Protein AF-A0A9X3E6M6-F1 (afdb_monomer_lite)

Organism: NCBI:txid2994654

Foldseek 3Di:
DDDDDDPDDPPPPPPPPPPPPPPDDDPDPPDDPVLVVVLLLLLLLQLLQQLQLQVQVCLCPVVVQDDPDVLLLSNLRSLVLLVVVDDPSSVSSLVSLLVLQVLLVVQCVPVPPNRPHAPDPNRQYLVSSLLSLLLVCLSPVVVSVVVCVVNVPDPVNNVCSVVSNVVSSVSVCVSCVVWFDDVPDDFDDAAEEEDDEDSVLVVLSCSCVVVVSQVVSSVSCRNGGDDPDHAHEYEYADVHLHWHQDPVRRYTYDYSNVSVSSSVSSVVVVVVD

Radius of gyration: 23.62 Å; chains: 1; bounding box: 72×90×55 Å

Secondary structure (DSSP, 8-state):
-----------------------PPPPPTT--HHHHHHHHHHHHHHHHHHHHHHHHHHHHHHHT---TTTHHHHHHHHHHHHHSS--HHHHHHHHHHHHHHHHHHHHHHHHGGG------TTS--HHHHHHHHHHHHHH-TTTTHHHHHHTT--HHHHHHHHHHHHHHHHHHHHHHTTTBPPTTPPPP---EEEPPPPTT-HHHHHHHHHTTHHHHHHHHHHHHB--SSPPEEEEE--SSS-EEEETTTTEEEEEHHHHHHHHHHHHHHHHH-

InterPro domains:
  IPR025644 Putative metallopeptidase [PF14247] (37-175)
  IPR025644 Putative metallopeptidase [PF14247] (203-264)

Structure (mmCIF, N/CA/C/O backbone):
data_AF-A0A9X3E6M6-F1
#
_entry.id   AF-A0A9X3E6M6-F1
#
loop_
_atom_site.group_PDB
_atom_site.id
_atom_site.type_symbol
_atom_site.label_atom_id
_atom_site.label_alt_id
_atom_site.label_comp_id
_atom_site.label_asym_id
_atom_site.label_entity_id
_atom_site.label_seq_id
_atom_site.pdbx_PDB_ins_code
_atom_site.Cartn_x
_atom_site.Cartn_y
_atom_site.Cartn_z
_atom_site.occupancy
_atom_site.B_iso_or_equiv
_atom_site.auth_seq_id
_atom_site.auth_comp_id
_atom_site.auth_asym_id
_atom_site.auth_atom_id
_atom_site.pdbx_PDB_model_num
ATOM 1 N N . MET A 1 1 ? -54.245 -68.967 -6.415 1.00 42.44 1 MET A N 1
ATOM 2 C CA . MET A 1 1 ? -53.278 -68.346 -7.345 1.00 42.44 1 MET A CA 1
ATOM 3 C C . MET A 1 1 ? -52.958 -66.956 -6.826 1.00 42.44 1 MET A C 1
ATOM 5 O O . MET A 1 1 ? -53.837 -66.106 -6.810 1.00 42.44 1 MET A O 1
ATOM 9 N N . PHE A 1 2 ? -51.749 -66.781 -6.296 1.00 39.47 2 PHE A N 1
ATOM 10 C CA . PHE A 1 2 ? -51.248 -65.529 -5.729 1.00 39.47 2 PHE A CA 1
ATOM 11 C C . PHE A 1 2 ? -50.928 -64.525 -6.845 1.00 39.47 2 PHE A C 1
ATOM 13 O O . PHE A 1 2 ? -50.228 -64.868 -7.795 1.00 39.47 2 PHE A O 1
ATOM 20 N N . ARG A 1 3 ? -51.400 -63.284 -6.711 1.00 37.88 3 ARG A N 1
ATOM 21 C CA . ARG A 1 3 ? -50.914 -62.119 -7.464 1.00 37.88 3 ARG A CA 1
ATOM 22 C C . ARG A 1 3 ? -50.445 -61.082 -6.440 1.00 37.88 3 ARG A C 1
ATOM 24 O O . ARG A 1 3 ? -51.277 -60.653 -5.643 1.00 37.88 3 ARG A O 1
ATOM 31 N N . PRO A 1 4 ? -49.156 -60.704 -6.405 1.00 41.69 4 PRO A N 1
ATOM 32 C CA . PRO A 1 4 ? -48.699 -59.666 -5.499 1.00 41.69 4 PRO A CA 1
ATOM 33 C C . PRO A 1 4 ? -49.103 -58.303 -6.068 1.00 41.69 4 PRO A C 1
ATOM 35 O O . PRO A 1 4 ? -48.867 -58.009 -7.241 1.00 41.69 4 PRO A O 1
ATOM 38 N N . LEU A 1 5 ? -49.740 -57.481 -5.237 1.00 39.34 5 LEU A N 1
ATOM 39 C CA . LEU A 1 5 ? -49.956 -56.066 -5.511 1.00 39.34 5 LEU A CA 1
ATOM 40 C C . LEU A 1 5 ? -48.636 -55.348 -5.191 1.00 39.34 5 LEU A C 1
ATOM 42 O O . LEU A 1 5 ? -48.249 -55.252 -4.028 1.00 39.34 5 LEU A O 1
ATOM 46 N N . VAL A 1 6 ? -47.911 -54.892 -6.211 1.00 38.72 6 VAL A N 1
ATOM 47 C CA . VAL A 1 6 ? -46.741 -54.023 -6.025 1.00 38.72 6 VAL A CA 1
ATOM 48 C C . VAL A 1 6 ? -47.265 -52.606 -5.796 1.00 38.72 6 VAL A C 1
ATOM 50 O O . VAL A 1 6 ? -47.728 -51.956 -6.731 1.00 38.72 6 VAL A O 1
ATOM 53 N N . LEU A 1 7 ? -47.240 -52.141 -4.544 1.00 40.56 7 LEU A N 1
ATOM 54 C CA . LEU A 1 7 ? -47.465 -50.735 -4.209 1.00 40.56 7 LEU A CA 1
ATOM 55 C C . LEU A 1 7 ? -46.203 -49.951 -4.602 1.00 40.56 7 LEU A C 1
ATOM 57 O O . LEU A 1 7 ? -45.168 -50.062 -3.947 1.00 40.56 7 LEU A O 1
ATOM 61 N N . ALA A 1 8 ? -46.274 -49.176 -5.682 1.00 39.94 8 ALA A N 1
ATOM 62 C CA . ALA A 1 8 ? -45.238 -48.210 -6.019 1.00 39.94 8 ALA A CA 1
ATOM 63 C C . ALA A 1 8 ? -45.377 -46.993 -5.090 1.00 39.94 8 ALA A C 1
ATOM 65 O O . ALA A 1 8 ? -46.243 -46.143 -5.291 1.00 39.94 8 ALA A O 1
ATOM 66 N N . PHE A 1 9 ? -44.542 -46.918 -4.053 1.00 43.78 9 PHE A N 1
ATOM 67 C CA . PHE A 1 9 ? -44.354 -45.691 -3.282 1.00 43.78 9 PHE A CA 1
ATOM 68 C C . PHE A 1 9 ? -43.536 -44.713 -4.133 1.00 43.78 9 PHE A C 1
ATOM 70 O O . PHE A 1 9 ? -42.326 -44.870 -4.290 1.00 43.78 9 PHE A O 1
ATOM 77 N N . ALA A 1 10 ? -44.200 -43.708 -4.702 1.00 43.72 10 ALA A N 1
ATOM 78 C CA . ALA A 1 10 ? -43.521 -42.550 -5.261 1.00 43.72 10 ALA A CA 1
ATOM 79 C C . ALA A 1 10 ? -42.970 -41.713 -4.095 1.00 43.72 10 ALA A C 1
ATOM 81 O O . ALA A 1 10 ? -43.702 -40.969 -3.447 1.00 43.72 10 ALA A O 1
ATOM 82 N N . LEU A 1 11 ? -41.680 -41.874 -3.796 1.00 42.47 11 LEU A N 1
ATOM 83 C CA . LEU A 1 11 ? -40.938 -40.970 -2.921 1.00 42.47 11 LEU A CA 1
ATOM 84 C C . LEU A 1 11 ? -40.756 -39.641 -3.660 1.00 42.47 11 LEU A C 1
ATOM 86 O O . LEU A 1 11 ? -39.839 -39.475 -4.461 1.00 42.47 11 LEU A O 1
ATOM 90 N N . SER A 1 12 ? -41.657 -38.695 -3.412 1.00 42.59 12 SER A N 1
ATOM 91 C CA . SER A 1 12 ? -41.458 -37.296 -3.770 1.00 42.59 12 SER A CA 1
ATOM 92 C C . SER A 1 12 ? -40.335 -36.735 -2.898 1.00 42.59 12 SER A C 1
ATOM 94 O O . SER A 1 12 ? -40.547 -36.393 -1.735 1.00 42.59 12 SER A O 1
ATOM 96 N N . VAL A 1 13 ? -39.124 -36.672 -3.450 1.00 46.09 13 VAL A N 1
ATOM 97 C CA . VAL A 1 13 ? -38.017 -35.923 -2.854 1.00 46.09 13 VAL A CA 1
ATOM 98 C C . VAL A 1 13 ? -38.341 -34.444 -3.043 1.00 46.09 13 VAL A C 1
ATOM 100 O O . VAL A 1 13 ? -38.100 -33.875 -4.106 1.00 46.09 13 VAL A O 1
ATOM 103 N N . SER A 1 14 ? -38.943 -33.820 -2.032 1.00 47.94 14 SER A N 1
ATOM 104 C CA . SER A 1 14 ? -38.983 -32.362 -1.949 1.00 47.94 14 SER A CA 1
ATOM 105 C C . SER A 1 14 ? -37.550 -31.878 -1.769 1.00 47.94 14 SER A C 1
ATOM 107 O O . SER A 1 14 ? -36.991 -31.960 -0.678 1.00 47.94 14 SER A O 1
ATOM 109 N N . ALA A 1 15 ? -36.947 -31.396 -2.854 1.00 47.94 15 ALA A N 1
ATOM 110 C CA . ALA A 1 15 ? -35.752 -30.577 -2.782 1.00 47.94 15 ALA A CA 1
ATOM 111 C C . ALA A 1 15 ? -36.132 -29.286 -2.047 1.00 47.94 15 ALA A C 1
ATOM 113 O O . ALA A 1 15 ? -36.657 -28.345 -2.637 1.00 47.94 15 ALA A O 1
ATOM 114 N N . ALA A 1 16 ? -35.936 -29.267 -0.730 1.00 45.69 16 ALA A N 1
ATOM 115 C CA . ALA A 1 16 ? -35.869 -28.020 0.001 1.00 45.69 16 ALA A CA 1
ATOM 116 C C . ALA A 1 16 ? -34.626 -27.296 -0.523 1.00 45.69 16 ALA A C 1
ATOM 118 O O . ALA A 1 16 ? -33.499 -27.667 -0.198 1.00 45.69 16 ALA A O 1
ATOM 119 N N . GLN A 1 17 ? -34.834 -26.311 -1.397 1.00 46.69 17 GLN A N 1
ATOM 120 C CA . GLN A 1 17 ? -33.821 -25.315 -1.706 1.00 46.69 17 GLN A CA 1
ATOM 121 C C . GLN A 1 17 ? -33.491 -24.636 -0.371 1.00 46.69 17 GLN A C 1
ATOM 123 O O . GLN A 1 17 ? -34.245 -23.790 0.108 1.00 46.69 17 GLN A O 1
ATOM 128 N N . ALA A 1 18 ? -32.411 -25.062 0.283 1.00 46.16 18 ALA A N 1
ATOM 129 C CA . ALA A 1 18 ? -31.830 -24.287 1.360 1.00 46.16 18 ALA A CA 1
ATOM 130 C C . ALA A 1 18 ? -31.355 -22.987 0.710 1.00 46.16 18 ALA A C 1
ATOM 132 O O . ALA A 1 18 ? -30.372 -22.983 -0.030 1.00 46.16 18 ALA A O 1
ATOM 133 N N . ALA A 1 19 ? -32.117 -21.910 0.898 1.00 44.44 19 ALA A N 1
ATOM 134 C CA . ALA A 1 19 ? -31.641 -20.579 0.583 1.00 44.44 19 ALA A CA 1
ATOM 135 C C . ALA A 1 19 ? -30.356 -20.389 1.392 1.00 44.44 19 ALA A C 1
ATOM 137 O O . ALA A 1 19 ? -30.390 -20.398 2.622 1.00 44.44 19 ALA A O 1
ATOM 138 N N . THR A 1 20 ? -29.217 -20.304 0.706 1.00 44.62 20 THR A N 1
ATOM 139 C CA . THR A 1 20 ? -27.973 -19.842 1.316 1.00 44.62 20 THR A CA 1
ATOM 140 C C . THR A 1 20 ? -28.287 -18.492 1.952 1.00 44.62 20 THR A C 1
ATOM 142 O O . THR A 1 20 ? -28.737 -17.601 1.220 1.00 44.62 20 THR A O 1
ATOM 145 N N . PRO A 1 21 ? -28.140 -18.332 3.279 1.00 40.53 21 PRO A N 1
ATOM 146 C CA . PRO A 1 21 ? -28.357 -17.039 3.893 1.00 40.53 21 PRO A CA 1
ATOM 147 C C . PRO A 1 21 ? -27.394 -16.075 3.214 1.00 40.53 21 PRO A C 1
ATOM 149 O O . PRO A 1 21 ? -26.189 -16.327 3.178 1.00 40.53 21 PRO A O 1
ATOM 152 N N . LYS A 1 22 ? -27.924 -14.997 2.637 1.00 42.53 22 LYS A N 1
ATOM 153 C CA . LYS A 1 22 ? -27.104 -13.823 2.382 1.00 42.53 22 LYS A CA 1
ATOM 154 C C . LYS A 1 22 ? -26.671 -13.340 3.760 1.00 42.53 22 LYS A C 1
ATOM 156 O O . LYS A 1 22 ? -27.487 -12.792 4.495 1.00 42.53 22 LYS A O 1
ATOM 161 N N . LEU A 1 23 ? -25.440 -13.656 4.144 1.00 44.22 23 LEU A N 1
ATOM 162 C CA . LEU A 1 23 ? -24.794 -13.018 5.280 1.00 44.22 23 LEU A CA 1
ATOM 163 C C . LEU A 1 23 ? -24.503 -11.582 4.816 1.00 44.22 23 LEU A C 1
ATOM 165 O O . LEU A 1 23 ? -23.437 -11.288 4.297 1.00 44.22 23 LEU A O 1
ATOM 169 N N . GLU A 1 24 ? -25.517 -10.724 4.851 1.00 48.09 24 GLU A N 1
ATOM 170 C CA . GLU A 1 24 ? -25.319 -9.284 4.717 1.00 48.09 24 GLU A CA 1
ATOM 171 C C . GLU A 1 24 ? -24.833 -8.803 6.087 1.00 48.09 24 GLU A C 1
ATOM 173 O O . GLU A 1 24 ? -25.459 -9.075 7.112 1.00 48.09 24 GLU A O 1
ATOM 178 N N . ALA A 1 25 ? -23.657 -8.183 6.111 1.00 51.97 25 ALA A N 1
ATOM 179 C CA . ALA A 1 25 ? -23.092 -7.599 7.313 1.00 51.97 25 ALA A CA 1
ATOM 180 C C . ALA A 1 25 ? -23.974 -6.435 7.795 1.00 51.97 25 ALA A C 1
ATOM 182 O O . ALA A 1 25 ? -24.184 -5.477 7.051 1.00 51.97 25 ALA A O 1
ATOM 183 N N . GLU A 1 26 ? -24.484 -6.498 9.027 1.00 52.97 26 GLU A N 1
ATOM 184 C CA . GLU A 1 26 ? -25.097 -5.327 9.662 1.00 52.97 26 GLU A CA 1
ATOM 185 C C . GLU A 1 26 ? -23.988 -4.369 10.134 1.00 52.97 26 GLU A C 1
ATOM 187 O O . GLU A 1 26 ? -23.042 -4.820 10.788 1.00 52.97 26 GLU A O 1
ATOM 192 N N . PRO A 1 27 ? -24.078 -3.060 9.827 1.00 55.19 27 PRO A N 1
ATOM 193 C CA . PRO A 1 27 ? -23.110 -2.087 10.312 1.00 55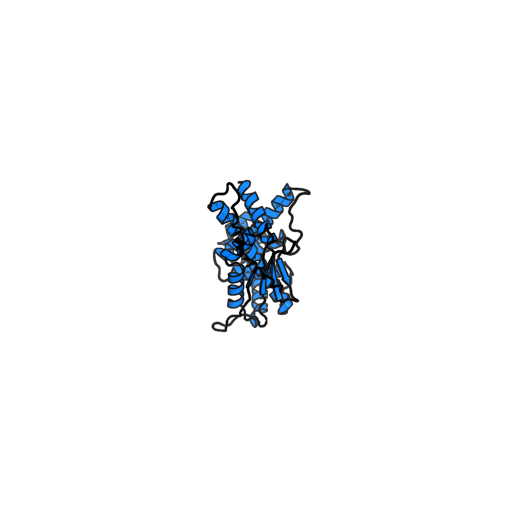.19 27 PRO A CA 1
ATOM 194 C C . PRO A 1 27 ? -23.120 -2.012 11.851 1.00 55.19 27 PRO A C 1
ATOM 196 O O . PRO A 1 27 ? -24.161 -2.265 12.472 1.00 55.19 27 PRO A O 1
ATOM 199 N N . PRO A 1 28 ? -21.989 -1.645 12.488 1.00 59.44 28 PRO A N 1
ATOM 200 C CA . PRO A 1 28 ? -21.927 -1.412 13.927 1.00 59.44 28 PRO A CA 1
ATOM 201 C C . PRO A 1 28 ? -23.059 -0.482 14.381 1.00 59.44 28 PRO A C 1
ATOM 203 O O . PRO A 1 28 ? -23.257 0.605 13.834 1.00 59.44 28 PRO A O 1
ATOM 206 N N . GLN A 1 29 ? -23.833 -0.909 15.381 1.00 62.47 29 GLN A N 1
ATOM 207 C CA . GLN A 1 29 ? -24.972 -0.125 15.856 1.00 62.47 29 GLN A CA 1
ATOM 208 C C . GLN A 1 29 ? -24.497 1.224 16.415 1.00 62.47 29 GLN A C 1
ATOM 210 O O . GLN A 1 29 ? -23.702 1.262 17.350 1.00 62.47 29 GLN A O 1
ATOM 215 N N . GLY A 1 30 ? -25.032 2.320 15.872 1.00 73.25 30 GLY A N 1
ATOM 216 C CA . GLY A 1 30 ? -24.792 3.676 16.375 1.00 73.25 30 GLY A CA 1
ATOM 217 C C . GLY A 1 30 ? -23.819 4.532 15.561 1.00 73.25 30 GLY A C 1
ATOM 218 O O . GLY A 1 30 ? -23.634 5.682 15.940 1.00 73.25 30 GLY A O 1
ATOM 219 N N . MET A 1 31 ? -23.254 4.023 14.460 1.00 84.81 31 MET A N 1
ATOM 220 C CA . MET A 1 31 ? -22.463 4.832 13.521 1.00 84.81 31 MET A CA 1
ATOM 221 C C . MET A 1 31 ? -23.345 5.548 12.493 1.00 84.81 31 MET A C 1
ATOM 223 O O . MET A 1 31 ? -24.330 5.000 11.995 1.00 84.81 31 MET A O 1
ATOM 227 N N . SER A 1 32 ? -22.973 6.780 12.171 1.00 91.38 32 SER A N 1
ATOM 228 C CA . SER A 1 32 ? -23.474 7.545 11.034 1.00 91.38 32 SER A CA 1
ATOM 229 C C . SER A 1 32 ? -22.880 7.045 9.714 1.00 91.38 32 SER A C 1
ATOM 231 O O . SER A 1 32 ? -21.828 6.408 9.685 1.00 91.38 32 SER A O 1
ATOM 233 N N . ASP A 1 33 ? -23.519 7.393 8.595 1.00 91.69 33 ASP A N 1
ATOM 234 C CA . ASP A 1 33 ? -23.019 7.049 7.255 1.00 91.69 33 ASP A CA 1
ATOM 235 C C . ASP A 1 33 ? -21.601 7.593 6.999 1.00 91.69 33 ASP A C 1
ATOM 237 O O . ASP A 1 33 ? -20.814 6.965 6.297 1.00 91.69 33 ASP A O 1
ATOM 241 N N . ALA A 1 34 ? -21.265 8.750 7.582 1.00 93.44 34 ALA A N 1
ATOM 242 C CA . ALA A 1 34 ? -19.939 9.353 7.457 1.00 93.44 34 ALA A CA 1
ATOM 243 C C . ALA A 1 34 ? -18.872 8.553 8.217 1.00 93.44 34 ALA A C 1
ATOM 245 O O . ALA A 1 34 ? -17.796 8.315 7.680 1.00 93.44 34 ALA A O 1
ATOM 246 N N . GLU A 1 35 ? -19.186 8.090 9.428 1.00 93.94 35 GLU A N 1
ATOM 247 C CA . GLU A 1 35 ? -18.288 7.226 10.206 1.00 93.94 35 GLU A CA 1
ATOM 248 C C . GLU A 1 35 ? -18.106 5.869 9.520 1.00 93.94 35 GLU A C 1
ATOM 250 O O . GLU A 1 35 ? -16.999 5.346 9.462 1.00 93.94 35 GLU A O 1
ATOM 255 N N . MET A 1 36 ? -19.166 5.322 8.918 1.00 93.06 36 MET A N 1
ATOM 256 C CA . MET A 1 36 ? -19.053 4.098 8.125 1.00 93.06 36 MET A CA 1
ATOM 257 C C . MET A 1 36 ? -18.165 4.273 6.893 1.00 93.06 36 MET A C 1
ATOM 259 O O . MET A 1 36 ? -17.390 3.372 6.578 1.00 93.06 36 MET A O 1
ATOM 263 N N . ALA A 1 37 ? -18.260 5.413 6.203 1.00 95.06 37 ALA A N 1
ATOM 264 C CA . ALA A 1 37 ? -17.376 5.721 5.084 1.00 95.06 37 ALA A CA 1
ATOM 265 C C . ALA A 1 37 ? -15.912 5.826 5.541 1.00 95.06 37 ALA A C 1
ATOM 267 O O . ALA A 1 37 ? -15.047 5.234 4.908 1.00 95.06 37 ALA A O 1
ATOM 268 N N . GLU A 1 38 ? -15.651 6.474 6.679 1.00 95.56 38 GLU A N 1
ATOM 269 C CA . GLU A 1 38 ? -14.309 6.563 7.269 1.00 95.56 38 GLU A CA 1
ATOM 270 C C . GLU A 1 38 ? -13.722 5.177 7.588 1.00 95.56 38 GLU A C 1
ATOM 272 O O . GLU A 1 38 ? -12.563 4.909 7.273 1.00 95.56 38 GLU A O 1
ATOM 277 N N . VAL A 1 39 ? -14.529 4.257 8.135 1.00 95.81 39 VAL A N 1
ATOM 278 C CA . VAL A 1 39 ? -14.105 2.864 8.366 1.00 95.81 39 VAL A CA 1
ATOM 279 C C . VAL A 1 39 ? -13.730 2.177 7.053 1.00 95.81 39 VAL A C 1
ATOM 281 O O . VAL A 1 39 ? -12.686 1.528 6.970 1.00 95.81 39 VAL A O 1
ATOM 284 N N . VAL A 1 40 ? -14.581 2.296 6.029 1.00 97.06 40 VAL A N 1
ATOM 285 C CA . VAL A 1 40 ? -14.350 1.665 4.723 1.00 97.06 40 VAL A CA 1
ATOM 286 C C . VAL A 1 40 ? -13.086 2.217 4.072 1.00 97.06 40 VAL A C 1
ATOM 288 O O . VAL A 1 40 ? -12.244 1.423 3.653 1.00 97.06 40 VAL A O 1
ATOM 291 N N . ASP A 1 41 ? -12.928 3.539 4.032 1.00 97.50 41 ASP A N 1
ATOM 292 C CA . ASP A 1 41 ? -11.775 4.205 3.426 1.00 97.50 41 ASP A CA 1
ATOM 293 C C . ASP A 1 41 ? -10.476 3.773 4.117 1.00 97.50 41 ASP A C 1
ATOM 295 O O . ASP A 1 41 ? -9.543 3.332 3.447 1.00 97.50 41 ASP A O 1
ATOM 299 N N . PHE A 1 42 ? -10.452 3.761 5.453 1.00 97.62 42 PHE A N 1
ATOM 300 C CA . PHE A 1 42 ? -9.275 3.360 6.223 1.00 97.62 42 PHE A CA 1
ATOM 301 C C . PHE A 1 42 ? -8.886 1.887 6.010 1.00 97.62 42 PHE A C 1
ATOM 303 O O . PHE A 1 42 ? -7.699 1.553 5.899 1.00 97.62 42 PHE A O 1
ATOM 310 N N . VAL A 1 43 ? -9.874 0.985 5.929 1.00 98.00 43 VAL A N 1
ATOM 311 C CA . VAL A 1 43 ? -9.649 -0.441 5.634 1.00 98.00 43 VAL A CA 1
ATOM 312 C C . VAL A 1 43 ? -9.132 -0.628 4.208 1.00 98.00 43 VAL A C 1
ATOM 314 O O . VAL A 1 43 ? -8.192 -1.398 3.993 1.00 98.00 43 VAL A O 1
ATOM 317 N N . VAL A 1 44 ? -9.728 0.067 3.236 1.00 98.56 44 VAL A N 1
ATOM 318 C CA . VAL A 1 44 ? -9.333 0.007 1.824 1.00 98.56 44 VAL A CA 1
ATOM 319 C C . VAL A 1 44 ? -7.919 0.551 1.637 1.00 98.56 44 VAL A C 1
ATOM 321 O O . VAL A 1 44 ? -7.090 -0.145 1.051 1.00 98.56 44 VAL A O 1
ATOM 324 N N . GLY A 1 45 ? -7.609 1.732 2.175 1.00 97.94 45 GLY A N 1
ATOM 325 C CA . GLY A 1 45 ? -6.283 2.343 2.096 1.00 97.94 45 GLY A CA 1
ATOM 326 C C . GLY A 1 45 ? -5.205 1.419 2.656 1.00 97.94 45 GLY A C 1
ATOM 327 O O . GLY A 1 45 ? -4.264 1.042 1.954 1.00 97.94 45 GLY A O 1
ATOM 328 N N . ASN A 1 46 ? -5.383 0.921 3.880 1.00 97.94 46 ASN A N 1
ATOM 329 C CA . ASN A 1 46 ? -4.405 0.010 4.472 1.00 97.94 46 ASN A CA 1
ATOM 330 C C . ASN A 1 46 ? -4.265 -1.322 3.710 1.00 97.94 46 ASN A C 1
ATOM 332 O O . ASN A 1 46 ? -3.158 -1.856 3.599 1.00 97.94 46 ASN A O 1
ATOM 336 N N . ALA A 1 47 ? -5.350 -1.855 3.138 1.00 98.38 47 ALA A N 1
ATOM 337 C CA . ALA A 1 47 ? -5.292 -3.044 2.288 1.00 98.38 47 ALA A CA 1
ATOM 338 C C . ALA A 1 47 ? -4.500 -2.794 0.993 1.00 98.38 47 ALA A C 1
ATOM 340 O O . ALA A 1 47 ? -3.659 -3.614 0.614 1.00 98.38 47 ALA A O 1
ATOM 341 N N . VAL A 1 48 ? -4.722 -1.653 0.334 1.00 98.62 48 VAL A N 1
ATOM 342 C CA . VAL A 1 48 ? -3.980 -1.242 -0.866 1.00 98.62 48 VAL A CA 1
ATOM 343 C C . VAL A 1 48 ? -2.494 -1.063 -0.548 1.00 98.62 48 VAL A C 1
ATOM 345 O O . VAL A 1 48 ? -1.646 -1.585 -1.278 1.00 98.62 48 VAL A O 1
ATOM 348 N N . PHE A 1 49 ? -2.163 -0.379 0.552 1.00 98.44 49 PHE A N 1
ATOM 349 C CA . PHE A 1 49 ? -0.780 -0.213 0.996 1.00 98.44 49 PHE A CA 1
ATOM 350 C C . PHE A 1 49 ? -0.103 -1.569 1.235 1.00 98.44 49 PHE A C 1
ATOM 352 O O . PHE A 1 49 ? 0.965 -1.829 0.675 1.00 98.44 49 PHE A O 1
ATOM 359 N N . ALA A 1 50 ? -0.748 -2.463 1.993 1.00 97.81 50 ALA A N 1
ATOM 360 C CA . ALA A 1 50 ? -0.229 -3.797 2.282 1.00 97.81 50 ALA A CA 1
ATOM 361 C C . ALA A 1 50 ? 0.013 -4.612 1.001 1.00 97.81 50 ALA A C 1
ATOM 363 O O . ALA A 1 50 ? 1.066 -5.229 0.843 1.00 97.81 50 ALA A O 1
ATOM 364 N N . LEU A 1 51 ? -0.916 -4.577 0.042 1.00 98.69 51 LEU A N 1
ATOM 365 C CA . LEU A 1 51 ? -0.762 -5.277 -1.233 1.00 98.69 51 LEU A CA 1
ATOM 366 C C . LEU A 1 51 ? 0.422 -4.747 -2.055 1.00 98.69 51 LEU A C 1
ATOM 368 O O . LEU A 1 51 ? 1.176 -5.549 -2.611 1.00 98.69 51 LEU A O 1
ATOM 372 N N . TYR A 1 52 ? 0.631 -3.427 -2.122 1.00 98.62 52 TYR A N 1
ATOM 373 C CA . TYR A 1 52 ? 1.810 -2.884 -2.802 1.00 98.62 52 TYR A CA 1
ATOM 374 C C . TYR A 1 52 ? 3.107 -3.175 -2.053 1.00 98.62 52 TYR A C 1
ATOM 376 O O . TYR A 1 52 ? 4.109 -3.475 -2.697 1.00 98.62 52 TYR A O 1
ATOM 384 N N . HIS A 1 53 ? 3.096 -3.160 -0.722 1.00 97.69 53 HIS A N 1
ATOM 385 C CA . HIS A 1 53 ? 4.242 -3.580 0.077 1.00 97.69 53 HIS A CA 1
ATOM 386 C C . HIS A 1 53 ? 4.639 -5.029 -0.274 1.00 97.69 53 HIS A C 1
ATOM 388 O O . HIS A 1 53 ? 5.789 -5.300 -0.626 1.00 97.69 53 HIS A O 1
ATOM 394 N N . GLN A 1 54 ? 3.678 -5.958 -0.311 1.00 97.94 54 GLN A N 1
ATOM 395 C CA . GLN A 1 54 ? 3.946 -7.343 -0.718 1.00 97.94 54 GLN A CA 1
ATOM 396 C C . GLN A 1 54 ? 4.344 -7.464 -2.197 1.00 97.94 54 GLN A C 1
ATOM 398 O O . GLN A 1 54 ? 5.160 -8.315 -2.555 1.00 97.94 54 GLN A O 1
ATOM 403 N N . ALA A 1 55 ? 3.838 -6.592 -3.073 1.00 97.75 55 ALA A N 1
ATOM 404 C CA . ALA A 1 55 ? 4.334 -6.499 -4.443 1.00 97.75 55 ALA A CA 1
ATOM 405 C C . ALA A 1 55 ? 5.805 -6.051 -4.487 1.00 97.75 55 ALA A C 1
ATOM 407 O O . ALA A 1 55 ? 6.557 -6.562 -5.313 1.00 97.75 55 ALA A O 1
ATOM 408 N N . GLY A 1 56 ? 6.246 -5.182 -3.574 1.00 96.69 56 GLY A N 1
ATOM 409 C CA . GLY A 1 56 ? 7.656 -4.847 -3.372 1.00 96.69 56 GLY A CA 1
ATOM 410 C C . GLY A 1 56 ? 8.497 -6.080 -3.034 1.00 96.69 56 GLY A C 1
ATOM 411 O O . GLY A 1 56 ? 9.496 -6.336 -3.709 1.00 96.69 56 GLY A O 1
ATOM 412 N N . HIS A 1 57 ? 8.054 -6.902 -2.076 1.00 96.38 57 HIS A N 1
ATOM 413 C CA . HIS A 1 57 ? 8.691 -8.194 -1.761 1.00 96.38 57 HIS A CA 1
ATOM 414 C C . HIS A 1 57 ? 8.746 -9.130 -2.971 1.00 96.38 57 HIS A C 1
ATOM 416 O O . HIS A 1 57 ? 9.804 -9.682 -3.280 1.00 96.38 57 HIS A O 1
ATOM 422 N N . MET A 1 58 ? 7.655 -9.235 -3.736 1.00 96.12 58 MET A N 1
ATOM 423 C CA . MET A 1 58 ? 7.645 -9.994 -4.990 1.00 96.12 58 MET A CA 1
ATOM 424 C C . MET A 1 58 ? 8.693 -9.477 -5.978 1.00 96.12 58 MET A C 1
ATOM 426 O O . MET A 1 58 ? 9.420 -10.280 -6.570 1.00 96.12 58 MET A O 1
ATOM 430 N N . MET A 1 59 ? 8.772 -8.158 -6.177 1.00 95.12 59 MET A N 1
ATOM 431 C CA . MET A 1 59 ? 9.747 -7.555 -7.085 1.00 95.12 59 MET A CA 1
ATOM 432 C C . MET A 1 59 ? 11.174 -7.929 -6.688 1.00 95.12 59 MET A C 1
ATOM 434 O O . MET A 1 59 ? 11.976 -8.284 -7.555 1.00 95.12 59 MET A O 1
ATOM 438 N N . MET A 1 60 ? 11.463 -7.918 -5.386 1.00 93.12 60 MET A N 1
ATOM 439 C CA . MET A 1 60 ? 12.777 -8.274 -4.869 1.00 93.12 60 MET A CA 1
ATOM 440 C C . MET A 1 60 ? 13.113 -9.751 -5.088 1.00 93.12 60 MET A C 1
ATOM 442 O O . MET A 1 60 ? 14.103 -10.083 -5.740 1.00 93.12 60 MET A O 1
ATOM 446 N N . GLU A 1 61 ? 12.256 -10.649 -4.607 1.00 92.06 61 GLU A N 1
ATOM 447 C CA . GLU A 1 61 ? 12.559 -12.080 -4.563 1.00 92.06 61 GLU A CA 1
ATOM 448 C C . GLU A 1 61 ? 12.439 -12.776 -5.924 1.00 92.06 61 GLU A C 1
ATOM 450 O O . GLU A 1 61 ? 13.234 -13.658 -6.250 1.00 92.06 61 GLU A O 1
ATOM 455 N N . ARG A 1 62 ? 11.440 -12.409 -6.738 1.00 91.06 62 ARG A N 1
ATOM 456 C CA . ARG A 1 62 ? 11.158 -13.109 -8.003 1.00 91.06 62 ARG A CA 1
ATOM 457 C C . ARG A 1 62 ? 11.979 -12.590 -9.168 1.00 91.06 62 ARG A C 1
ATOM 459 O O . ARG A 1 62 ? 12.314 -13.360 -10.069 1.00 91.06 62 ARG A O 1
ATOM 466 N N . TYR A 1 63 ? 12.271 -11.296 -9.167 1.00 88.75 63 TYR A N 1
ATOM 467 C CA . TYR A 1 63 ? 12.935 -10.633 -10.285 1.00 88.75 63 TYR A CA 1
ATOM 468 C C . TYR A 1 63 ? 14.369 -10.209 -9.959 1.00 88.75 63 TYR A C 1
ATOM 470 O O . TYR A 1 63 ? 15.019 -9.584 -10.795 1.00 88.75 63 TYR A O 1
ATOM 478 N N . GLY A 1 64 ? 14.884 -10.607 -8.788 1.00 83.81 64 GLY A N 1
ATOM 479 C CA . GLY A 1 64 ? 16.269 -10.369 -8.382 1.00 83.81 64 GLY A CA 1
ATOM 480 C C . GLY A 1 64 ? 16.587 -8.886 -8.215 1.00 83.81 64 GLY A C 1
ATOM 481 O O . GLY A 1 64 ? 17.707 -8.461 -8.495 1.00 83.81 64 GLY A O 1
ATOM 482 N N . ILE A 1 65 ? 15.590 -8.088 -7.824 1.00 84.06 65 ILE A N 1
ATOM 483 C CA . ILE A 1 65 ? 15.798 -6.689 -7.462 1.00 84.06 65 ILE A CA 1
ATOM 484 C C . ILE A 1 65 ? 16.322 -6.682 -6.026 1.00 84.06 65 ILE A C 1
ATOM 486 O O . ILE A 1 65 ? 15.638 -7.116 -5.111 1.00 84.06 65 ILE A O 1
ATOM 490 N N . GLU A 1 66 ? 17.533 -6.178 -5.808 1.00 75.69 66 GLU A N 1
ATOM 491 C CA . GLU A 1 66 ? 18.132 -6.109 -4.467 1.00 75.69 66 GLU A CA 1
ATOM 492 C C . GLU A 1 66 ? 18.263 -4.651 -3.988 1.00 75.69 66 GLU A C 1
ATOM 494 O O . GLU A 1 66 ? 19.367 -4.103 -3.927 1.00 75.69 66 GLU A O 1
ATOM 499 N N . PRO A 1 67 ? 17.149 -3.972 -3.659 1.00 73.25 67 PRO A N 1
ATOM 500 C CA . PRO A 1 67 ? 17.201 -2.735 -2.914 1.00 73.25 67 PRO A CA 1
ATOM 501 C C . PRO A 1 67 ? 17.626 -3.083 -1.482 1.00 73.25 67 PRO A C 1
ATOM 503 O O . PRO A 1 67 ? 17.085 -3.989 -0.849 1.00 73.25 67 PRO A O 1
ATOM 506 N N . ALA A 1 68 ? 18.620 -2.381 -0.944 1.00 72.69 68 ALA A N 1
ATOM 507 C CA . ALA A 1 68 ? 18.952 -2.528 0.469 1.00 72.69 68 ALA A CA 1
ATOM 508 C C . ALA A 1 68 ? 17.747 -2.099 1.331 1.00 72.69 68 ALA A C 1
ATOM 510 O O . ALA A 1 68 ? 17.130 -1.080 1.033 1.00 72.69 68 ALA A O 1
ATOM 511 N N . GLY A 1 69 ? 17.444 -2.827 2.414 1.00 75.62 69 GLY A N 1
ATOM 512 C CA . GLY A 1 69 ? 16.494 -2.357 3.437 1.00 75.62 69 GLY A CA 1
ATOM 513 C C . GLY A 1 69 ? 15.329 -3.282 3.807 1.00 75.62 69 GLY A C 1
ATOM 514 O O . GLY A 1 69 ? 14.595 -2.932 4.726 1.00 75.62 69 GLY A O 1
ATOM 515 N N . GLY A 1 70 ? 15.157 -4.446 3.166 1.00 88.62 70 GLY A N 1
ATOM 516 C CA . GLY A 1 70 ? 14.124 -5.424 3.551 1.00 88.62 70 GLY A CA 1
ATOM 517 C C . GLY A 1 70 ? 12.712 -4.825 3.541 1.00 88.62 70 GLY A C 1
ATOM 518 O O . GLY A 1 70 ? 12.279 -4.296 2.522 1.00 88.62 70 GLY A O 1
ATOM 519 N N . GLU A 1 71 ? 12.022 -4.850 4.684 1.00 91.94 71 GLU A N 1
ATOM 520 C CA . GLU A 1 71 ? 10.674 -4.276 4.859 1.00 91.94 71 GLU A CA 1
ATOM 521 C C . GLU A 1 71 ? 10.589 -2.792 4.469 1.00 91.94 71 GLU A C 1
ATOM 523 O O . GLU A 1 71 ? 9.633 -2.365 3.827 1.00 91.94 71 GLU A O 1
ATOM 528 N N . GLN A 1 72 ? 11.624 -2.001 4.775 1.00 93.19 72 GLN A N 1
ATOM 529 C CA . GLN A 1 72 ? 11.650 -0.586 4.399 1.00 93.19 72 GLN A CA 1
ATOM 530 C C . GLN A 1 72 ? 11.712 -0.401 2.878 1.00 93.19 72 GLN A C 1
ATOM 532 O O . GLN A 1 72 ? 11.147 0.556 2.348 1.00 93.19 72 GLN A O 1
ATOM 537 N N . ALA A 1 73 ? 12.393 -1.304 2.166 1.00 94.69 73 ALA A N 1
ATOM 538 C CA . ALA A 1 73 ? 12.448 -1.253 0.713 1.00 94.69 73 ALA A CA 1
ATOM 539 C C . ALA A 1 73 ? 11.087 -1.612 0.095 1.00 94.69 73 ALA A C 1
ATOM 541 O O . ALA A 1 73 ? 10.682 -0.978 -0.880 1.00 94.69 73 ALA A O 1
ATOM 542 N N . ALA A 1 74 ? 10.366 -2.571 0.683 1.00 95.88 74 ALA A N 1
ATOM 543 C CA . ALA A 1 74 ? 8.992 -2.898 0.305 1.00 95.88 74 ALA A CA 1
ATOM 544 C C . ALA A 1 74 ? 8.027 -1.715 0.529 1.00 95.88 74 ALA A C 1
ATOM 546 O O . ALA A 1 74 ? 7.227 -1.411 -0.357 1.00 95.88 74 ALA A O 1
ATOM 547 N N . ASP A 1 75 ? 8.163 -0.969 1.632 1.00 97.06 75 ASP A N 1
ATOM 548 C CA . ASP A 1 75 ? 7.417 0.287 1.820 1.00 97.06 75 ASP A CA 1
ATOM 549 C C . ASP A 1 75 ? 7.776 1.334 0.779 1.00 97.06 75 ASP A C 1
ATOM 551 O O . ASP A 1 75 ? 6.894 1.985 0.227 1.00 97.06 75 ASP A O 1
ATOM 555 N N . ASP A 1 76 ? 9.068 1.505 0.491 1.00 96.38 76 ASP A N 1
ATOM 556 C CA . ASP A 1 76 ? 9.528 2.471 -0.504 1.00 96.38 76 ASP A CA 1
ATOM 557 C C . ASP A 1 76 ? 8.901 2.171 -1.880 1.00 96.38 76 ASP A C 1
ATOM 559 O O . ASP A 1 76 ? 8.487 3.100 -2.577 1.00 96.38 76 ASP A O 1
ATOM 563 N N . PHE A 1 77 ? 8.748 0.890 -2.244 1.00 96.75 77 PHE A N 1
ATOM 564 C CA . PHE A 1 77 ? 8.019 0.482 -3.448 1.00 96.75 77 PHE A CA 1
ATOM 565 C C . PHE A 1 77 ? 6.540 0.888 -3.399 1.00 96.75 77 PHE A C 1
ATOM 567 O O . PHE A 1 77 ? 6.027 1.447 -4.376 1.00 96.75 77 PHE A O 1
ATOM 574 N N . ALA A 1 78 ? 5.856 0.634 -2.279 1.00 97.75 78 ALA A N 1
ATOM 575 C CA . ALA A 1 78 ? 4.459 1.022 -2.103 1.00 97.75 78 ALA A CA 1
ATOM 576 C C . ALA A 1 78 ? 4.286 2.540 -2.220 1.00 97.75 78 ALA A C 1
ATOM 578 O O . ALA A 1 78 ? 3.468 3.010 -3.012 1.00 97.75 78 ALA A O 1
ATOM 579 N N . VAL A 1 79 ? 5.129 3.309 -1.527 1.00 97.38 79 VAL A N 1
ATOM 580 C CA . VAL A 1 79 ? 5.113 4.774 -1.558 1.00 97.38 79 VAL A CA 1
ATOM 581 C C . VAL A 1 79 ? 5.323 5.312 -2.969 1.00 97.38 79 VAL A C 1
ATOM 583 O O . VAL A 1 79 ? 4.544 6.140 -3.429 1.00 97.38 79 VAL A O 1
ATOM 586 N N . MET A 1 80 ? 6.324 4.826 -3.703 1.00 94.50 80 MET A N 1
ATOM 587 C CA . MET A 1 80 ? 6.578 5.299 -5.072 1.00 94.50 80 MET A CA 1
ATOM 588 C C . MET A 1 80 ? 5.449 4.944 -6.035 1.00 94.50 80 MET A C 1
ATOM 590 O O . MET A 1 80 ? 5.142 5.719 -6.939 1.00 94.50 80 MET A O 1
ATOM 594 N N . THR A 1 81 ? 4.814 3.789 -5.839 1.00 95.44 81 THR A N 1
ATOM 595 C CA . THR A 1 81 ? 3.663 3.373 -6.645 1.00 95.44 81 THR A CA 1
ATOM 596 C C . THR A 1 81 ? 2.448 4.265 -6.373 1.00 95.44 81 THR A C 1
ATOM 598 O O . THR A 1 81 ? 1.737 4.646 -7.304 1.00 95.44 81 THR A O 1
ATOM 601 N N . LEU A 1 82 ? 2.228 4.646 -5.114 1.00 96.88 82 LEU A N 1
ATOM 602 C CA . LEU A 1 82 ? 1.094 5.472 -4.692 1.00 96.88 82 LEU A CA 1
ATOM 603 C C . LEU A 1 82 ? 1.275 6.963 -5.016 1.00 96.88 82 LEU A C 1
ATOM 605 O O . LEU A 1 82 ? 0.296 7.636 -5.337 1.00 96.88 82 LEU A O 1
ATOM 609 N N . LEU A 1 83 ? 2.513 7.467 -5.015 1.00 94.81 83 LEU A N 1
ATOM 610 C CA . LEU A 1 83 ? 2.817 8.866 -5.335 1.00 94.81 83 LEU A CA 1
ATOM 611 C C . LEU A 1 83 ? 2.860 9.169 -6.842 1.00 94.81 83 LEU A C 1
ATOM 613 O O . LEU A 1 83 ? 2.841 10.342 -7.223 1.00 94.81 83 LEU A O 1
ATOM 617 N N . GLU A 1 84 ? 2.937 8.162 -7.721 1.00 88.00 84 GLU A N 1
ATOM 618 C CA . GLU A 1 84 ? 3.146 8.378 -9.160 1.00 88.00 84 GLU A CA 1
ATOM 619 C C . GLU A 1 84 ? 2.289 7.452 -10.038 1.00 88.00 84 GLU A C 1
ATOM 621 O O . GLU A 1 84 ? 2.522 6.253 -10.009 1.00 88.00 84 GLU A O 1
ATOM 626 N N . PRO A 1 85 ? 1.365 7.959 -10.883 1.00 87.62 85 PRO A N 1
ATOM 627 C CA . PRO A 1 85 ? 0.949 9.352 -10.958 1.00 87.62 85 PRO A CA 1
ATOM 628 C C . PRO A 1 85 ? 0.222 9.756 -9.677 1.00 87.62 85 PRO A C 1
ATOM 630 O O . PRO A 1 85 ? -0.566 8.989 -9.124 1.00 87.62 85 PRO A O 1
ATOM 633 N N . ARG A 1 86 ? 0.472 10.984 -9.230 1.00 84.44 86 ARG A N 1
ATOM 634 C CA . ARG A 1 86 ? -0.109 11.471 -7.989 1.00 84.44 86 ARG A CA 1
ATOM 635 C C . ARG A 1 86 ? -1.628 11.569 -8.087 1.00 84.44 86 ARG A C 1
ATOM 637 O O . ARG A 1 86 ? -2.162 12.090 -9.069 1.00 84.44 86 ARG A O 1
ATOM 644 N N . SER A 1 87 ? -2.307 11.106 -7.045 1.00 88.94 87 SER A N 1
ATOM 645 C CA . SER A 1 87 ? -3.758 11.184 -6.900 1.00 88.94 87 SER A CA 1
ATOM 646 C C . SER A 1 87 ? -4.126 11.373 -5.430 1.00 88.94 87 SER A C 1
ATOM 648 O O . SER A 1 87 ? -3.394 10.919 -4.557 1.00 88.94 87 SER A O 1
ATOM 650 N N . GLY A 1 88 ? -5.275 11.999 -5.155 1.00 89.88 88 GLY A N 1
ATOM 651 C CA . GLY A 1 88 ? -5.754 12.154 -3.776 1.00 89.88 88 GLY A CA 1
ATOM 652 C C . GLY A 1 88 ? -5.963 10.812 -3.064 1.00 89.88 88 GLY A C 1
ATOM 653 O O . GLY A 1 88 ? -5.660 10.703 -1.887 1.00 89.88 88 GLY A O 1
ATOM 654 N N . ALA A 1 89 ? -6.391 9.772 -3.790 1.00 91.62 89 ALA A N 1
ATOM 655 C CA . ALA A 1 89 ? -6.549 8.425 -3.237 1.00 91.62 89 ALA A CA 1
ATOM 656 C C . ALA A 1 89 ? -5.205 7.784 -2.842 1.00 91.62 89 ALA A C 1
ATOM 658 O O . ALA A 1 89 ? -5.112 7.141 -1.800 1.00 91.62 89 ALA A O 1
ATOM 659 N N . GLY A 1 90 ? -4.155 7.979 -3.650 1.00 94.38 90 GLY A N 1
ATOM 660 C CA . GLY A 1 90 ? -2.805 7.506 -3.325 1.00 94.38 90 GLY A CA 1
ATOM 661 C C . GLY A 1 90 ? -2.207 8.234 -2.120 1.00 94.38 90 GLY A C 1
ATOM 662 O O . GLY A 1 90 ? -1.642 7.592 -1.240 1.00 94.38 90 GLY A O 1
ATOM 663 N N . ASP A 1 91 ? -2.394 9.555 -2.051 1.00 94.62 91 ASP A N 1
ATOM 664 C CA . ASP A 1 91 ? -1.980 10.369 -0.905 1.00 94.62 91 ASP A CA 1
ATOM 665 C C . ASP A 1 91 ? -2.708 9.916 0.376 1.00 94.62 91 ASP A C 1
ATOM 667 O O . ASP A 1 91 ? -2.057 9.699 1.396 1.00 94.62 91 ASP A O 1
ATOM 671 N N . GLN A 1 92 ? -4.029 9.695 0.306 1.00 95.12 92 GLN A N 1
ATOM 672 C CA . GLN A 1 92 ? -4.827 9.214 1.439 1.00 95.12 92 GLN A CA 1
ATOM 673 C C . GLN A 1 92 ? -4.410 7.807 1.881 1.00 95.12 92 GLN A C 1
ATOM 675 O O . GLN A 1 92 ? -4.208 7.585 3.064 1.00 95.12 92 GLN A O 1
ATOM 680 N N . THR A 1 93 ? -4.153 6.892 0.942 1.00 97.12 93 THR A N 1
ATOM 681 C CA . THR A 1 93 ? -3.646 5.541 1.250 1.00 97.12 93 THR A CA 1
ATOM 682 C C . THR A 1 93 ? -2.363 5.583 2.092 1.00 97.12 93 THR A C 1
ATOM 684 O O . THR A 1 93 ? -2.159 4.751 2.974 1.00 97.12 93 THR A O 1
ATOM 687 N N . LEU A 1 94 ? -1.472 6.543 1.818 1.00 96.81 94 LEU A N 1
ATOM 688 C CA . LEU A 1 94 ? -0.236 6.713 2.583 1.00 96.81 94 LEU A CA 1
ATOM 689 C C . LEU A 1 94 ? -0.478 7.337 3.959 1.00 96.81 94 LEU A C 1
ATOM 691 O O . LEU A 1 94 ? 0.203 6.953 4.908 1.00 96.81 94 LEU A O 1
ATOM 695 N N . VAL A 1 95 ? -1.442 8.255 4.071 1.00 95.31 95 VAL A N 1
ATOM 696 C CA . VAL A 1 95 ? -1.910 8.771 5.367 1.00 95.31 95 VAL A CA 1
ATOM 697 C C . VAL A 1 95 ? -2.479 7.629 6.207 1.00 95.31 95 VAL A C 1
ATOM 699 O O . VAL A 1 95 ? -2.005 7.421 7.318 1.00 95.31 95 VAL A O 1
ATOM 702 N N . ASP A 1 96 ? -3.380 6.817 5.651 1.00 95.56 96 ASP A N 1
ATOM 703 C CA . ASP A 1 96 ? -4.022 5.701 6.355 1.00 95.56 96 ASP A CA 1
ATOM 704 C C . ASP A 1 96 ? -3.000 4.674 6.872 1.00 95.56 96 ASP A C 1
ATOM 706 O O . ASP A 1 96 ? -3.160 4.128 7.965 1.00 95.56 96 ASP A O 1
ATOM 710 N N . ALA A 1 97 ? -1.925 4.430 6.112 1.00 94.31 97 ALA A N 1
ATOM 711 C CA . ALA A 1 97 ? -0.832 3.546 6.518 1.00 94.31 97 ALA A CA 1
ATOM 712 C C . ALA A 1 97 ? -0.023 4.105 7.705 1.00 94.31 97 ALA A C 1
ATOM 714 O O . ALA A 1 97 ? 0.379 3.351 8.596 1.00 94.31 97 ALA A O 1
ATOM 715 N N . VAL A 1 98 ? 0.215 5.421 7.736 1.00 92.94 98 VAL A N 1
ATOM 716 C CA . VAL A 1 98 ? 0.876 6.098 8.864 1.00 92.94 98 VAL A CA 1
ATOM 717 C C . VAL A 1 98 ? -0.046 6.125 10.085 1.00 92.94 98 VAL A C 1
ATOM 719 O O . VAL A 1 98 ? 0.389 5.785 11.188 1.00 92.94 98 VAL A O 1
ATOM 722 N N . ASP A 1 99 ? -1.322 6.449 9.885 1.00 91.50 99 ASP A N 1
ATOM 723 C CA . ASP A 1 99 ? -2.330 6.509 10.942 1.00 91.50 99 ASP A CA 1
ATOM 724 C C . ASP A 1 99 ? -2.583 5.130 11.562 1.00 91.50 99 ASP A C 1
ATOM 726 O O . ASP A 1 99 ? -2.689 5.021 12.781 1.00 91.50 99 ASP A O 1
ATOM 730 N N . SER A 1 100 ? -2.565 4.048 10.775 1.00 90.00 100 SER A N 1
ATOM 731 C CA . SER A 1 100 ? -2.625 2.670 11.291 1.00 90.00 100 SER A CA 1
ATOM 732 C C . SER A 1 100 ? -1.535 2.376 12.319 1.00 90.00 100 SER A C 1
ATOM 734 O O . SER A 1 100 ? -1.828 1.858 13.405 1.00 90.00 100 SER A O 1
ATOM 736 N N . TRP A 1 101 ? -0.291 2.782 12.050 1.00 86.44 101 TRP A N 1
ATOM 737 C CA . TRP A 1 101 ? 0.781 2.665 13.036 1.00 86.44 101 TRP A CA 1
ATOM 738 C C . TRP A 1 101 ? 0.521 3.539 14.274 1.00 86.44 101 TRP A C 1
ATOM 740 O O . TRP A 1 101 ? 0.662 3.059 15.403 1.00 86.44 101 TRP A O 1
ATOM 750 N N . MET A 1 102 ? 0.115 4.799 14.092 1.00 83.94 102 MET A N 1
ATOM 751 C CA . MET A 1 102 ? -0.141 5.724 15.205 1.00 83.94 102 MET A CA 1
ATOM 752 C C . MET A 1 102 ? -1.263 5.226 16.126 1.00 83.94 102 MET A C 1
ATOM 754 O O . MET A 1 102 ? -1.091 5.209 17.350 1.00 83.94 102 MET A O 1
ATOM 758 N N . LEU A 1 103 ? -2.377 4.770 15.551 1.00 86.12 103 LEU A N 1
ATOM 759 C CA . LEU A 1 103 ? -3.518 4.215 16.275 1.00 86.12 103 LEU A CA 1
ATOM 760 C C . LEU A 1 103 ? -3.136 2.921 16.997 1.00 86.12 103 LEU A C 1
ATOM 762 O O . LEU A 1 103 ? -3.400 2.784 18.193 1.00 86.12 103 LEU A O 1
ATOM 766 N N . SER A 1 104 ? -2.434 2.006 16.321 1.00 81.56 104 SER A N 1
ATOM 767 C CA . SER A 1 104 ? -1.921 0.780 16.943 1.00 81.56 104 SER A CA 1
ATOM 768 C C . SER A 1 104 ? -1.009 1.079 18.138 1.00 81.56 104 SER A C 1
ATOM 770 O O . SER A 1 104 ? -1.163 0.490 19.210 1.00 81.56 104 SER A O 1
ATOM 772 N N . ASN A 1 105 ? -0.090 2.036 17.992 1.00 76.44 105 ASN A N 1
ATOM 773 C CA . ASN A 1 105 ? 0.845 2.421 19.045 1.00 76.44 105 ASN A CA 1
ATOM 774 C C . ASN A 1 105 ? 0.146 3.099 20.237 1.00 76.44 105 ASN A C 1
ATOM 776 O O . ASN A 1 105 ? 0.514 2.872 21.389 1.00 76.44 105 ASN A O 1
ATOM 780 N N . HIS A 1 106 ? -0.888 3.907 19.992 1.00 70.81 106 HIS A N 1
ATOM 781 C CA . HIS A 1 106 ? -1.692 4.482 21.071 1.00 70.81 106 HIS A CA 1
ATOM 782 C C . HIS A 1 106 ? -2.459 3.390 21.834 1.00 70.81 106 HIS A C 1
ATOM 784 O O . HIS A 1 106 ? -2.499 3.400 23.070 1.00 70.81 106 HIS A O 1
ATOM 790 N N . LEU A 1 107 ? -3.013 2.401 21.129 1.00 66.19 107 LEU A N 1
ATOM 791 C CA . LEU A 1 107 ? -3.679 1.266 21.767 1.00 66.19 107 LEU A CA 1
ATOM 792 C C . LEU A 1 107 ? -2.707 0.411 22.582 1.00 66.19 107 LEU A C 1
ATOM 794 O O . LEU A 1 107 ? -3.028 0.043 23.709 1.00 66.19 107 LEU A O 1
ATOM 798 N N . THR A 1 108 ? -1.503 0.130 22.081 1.00 60.44 108 THR A N 1
ATOM 799 C CA . THR A 1 108 ? -0.521 -0.653 22.846 1.00 60.44 108 THR A CA 1
ATOM 800 C C . THR A 1 108 ? -0.028 0.091 24.086 1.00 60.44 108 THR A C 1
ATOM 802 O O . THR A 1 108 ? 0.079 -0.503 25.160 1.00 60.44 108 THR A O 1
ATOM 805 N N . ALA A 1 109 ? 0.193 1.404 23.976 1.00 60.09 109 ALA A N 1
ATOM 806 C CA . ALA A 1 109 ? 0.580 2.249 25.101 1.00 60.09 109 ALA A CA 1
ATOM 807 C C . ALA A 1 109 ? -0.519 2.363 26.173 1.00 60.09 109 ALA A C 1
ATOM 809 O O . ALA A 1 109 ? -0.206 2.468 27.360 1.00 60.09 109 ALA A O 1
ATOM 810 N N . SER A 1 110 ? -1.796 2.334 25.776 1.00 56.12 110 SER A N 1
ATOM 811 C CA . SER A 1 110 ? -2.941 2.474 26.688 1.00 56.12 110 SER A CA 1
ATOM 812 C C . SER A 1 110 ? -3.445 1.150 27.279 1.00 56.12 110 SER A C 1
ATOM 814 O O . SER A 1 110 ? -3.956 1.153 28.399 1.00 56.12 110 SER A O 1
ATOM 816 N N . ALA A 1 111 ? -3.281 0.021 26.581 1.00 54.97 111 ALA A N 1
ATOM 817 C CA . ALA A 1 111 ? -3.865 -1.270 26.965 1.00 54.97 111 ALA A CA 1
ATOM 818 C C . ALA A 1 111 ? -2.975 -2.164 27.855 1.00 54.97 111 ALA A C 1
ATOM 820 O O . ALA A 1 111 ? -3.446 -3.181 28.366 1.00 54.97 111 ALA A O 1
ATOM 821 N N . GLY A 1 112 ? -1.697 -1.833 28.071 1.00 53.66 112 GLY A N 1
ATOM 822 C CA . GLY A 1 112 ? -0.803 -2.693 28.859 1.00 53.66 112 GLY A CA 1
ATOM 823 C C . GLY A 1 112 ? -0.706 -4.117 28.279 1.00 53.66 112 GLY A C 1
ATOM 824 O O . GLY A 1 112 ? -0.476 -4.284 27.087 1.00 53.66 112 GLY A O 1
ATOM 825 N N . SER A 1 113 ? -0.872 -5.163 29.098 1.00 42.09 113 SER A N 1
ATOM 826 C CA . SER A 1 113 ? -0.783 -6.573 28.656 1.00 42.09 113 SER A CA 1
ATOM 827 C C . SER A 1 113 ? -1.905 -7.040 27.720 1.00 42.09 113 SER A C 1
ATOM 829 O O . SER A 1 113 ? -1.775 -8.116 27.142 1.00 42.09 113 SER A O 1
ATOM 831 N N . ASP A 1 114 ? -2.972 -6.251 27.565 1.00 44.28 114 ASP A N 1
ATOM 832 C CA . ASP A 1 114 ? -4.137 -6.570 26.725 1.00 44.28 114 ASP A CA 1
ATOM 833 C C . ASP A 1 114 ? -4.043 -5.906 25.334 1.00 44.28 114 ASP A C 1
ATOM 835 O O . ASP A 1 114 ? -5.015 -5.858 24.579 1.00 44.28 114 ASP A O 1
ATOM 839 N N . ALA A 1 115 ? -2.869 -5.360 24.997 1.00 52.62 115 ALA A N 1
ATOM 840 C CA . ALA A 1 115 ? -2.601 -4.685 23.737 1.00 52.62 115 ALA A CA 1
ATOM 841 C C . ALA A 1 115 ? -2.779 -5.608 22.523 1.00 52.62 115 ALA A C 1
ATOM 843 O O . ALA A 1 115 ? -2.087 -6.619 22.381 1.00 52.62 115 ALA A O 1
ATOM 844 N N . ILE A 1 116 ? -3.626 -5.183 21.583 1.00 52.91 116 ILE A N 1
ATOM 845 C CA . ILE A 1 116 ? -3.650 -5.700 20.211 1.00 52.91 116 ILE A CA 1
ATOM 846 C C . ILE A 1 116 ? -2.489 -5.031 19.453 1.00 52.91 116 ILE A C 1
ATOM 848 O O . ILE A 1 116 ? -2.683 -4.125 18.651 1.00 52.91 116 ILE A O 1
ATOM 852 N N . GLY A 1 117 ? -1.250 -5.387 19.793 1.00 52.19 117 GLY A N 1
ATOM 853 C CA . GLY A 1 117 ? -0.084 -5.000 18.997 1.00 52.19 117 GLY A CA 1
ATOM 854 C C . GLY A 1 117 ? 0.058 -5.940 17.808 1.00 52.19 117 GLY A C 1
ATOM 855 O O . GLY A 1 117 ? -0.146 -7.141 17.975 1.00 52.19 117 GLY A O 1
ATOM 856 N N . LEU A 1 118 ? 0.424 -5.429 16.630 1.00 55.75 118 LEU A N 1
ATOM 857 C CA . LEU A 1 118 ? 0.767 -6.290 15.498 1.00 55.75 118 LEU A CA 1
ATOM 858 C 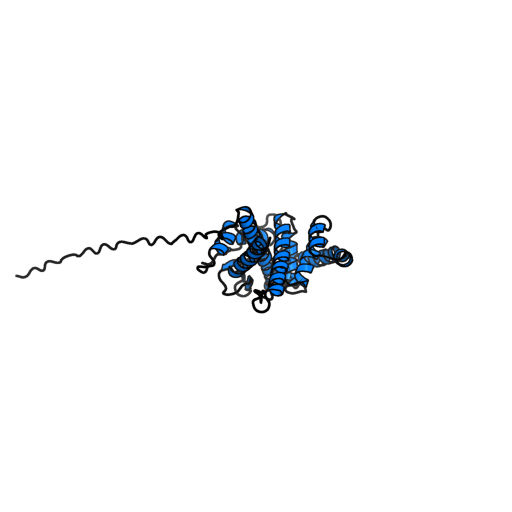C . LEU A 1 118 ? 2.021 -7.112 15.863 1.00 55.75 118 LEU A C 1
ATOM 860 O O . LEU A 1 118 ? 3.086 -6.532 16.072 1.00 55.75 118 LEU A O 1
ATOM 864 N N . PRO A 1 119 ? 1.939 -8.454 15.951 1.00 53.41 119 PRO A N 1
ATOM 865 C CA . PRO A 1 119 ? 3.119 -9.296 16.139 1.00 53.41 119 PRO A CA 1
ATOM 866 C C . PRO A 1 119 ? 3.858 -9.546 14.811 1.00 53.41 119 PRO A C 1
ATOM 868 O O . PRO A 1 119 ? 4.855 -10.269 14.780 1.00 53.41 119 PRO A O 1
ATOM 871 N N . ASP A 1 120 ? 3.338 -9.002 13.709 1.00 66.88 120 ASP A N 1
ATOM 872 C CA . ASP A 1 120 ? 3.820 -9.224 12.355 1.00 66.88 120 ASP A CA 1
ATOM 873 C C . ASP A 1 120 ? 5.008 -8.314 12.027 1.00 66.88 120 ASP A C 1
ATOM 875 O O . ASP A 1 120 ? 4.909 -7.095 12.095 1.00 66.88 120 ASP A O 1
ATOM 879 N N . ARG A 1 121 ? 6.118 -8.900 11.572 1.00 60.03 121 ARG A N 1
ATOM 880 C CA . ARG A 1 121 ? 7.289 -8.149 11.092 1.00 60.03 121 ARG A CA 1
ATOM 881 C C . ARG A 1 121 ? 6.976 -7.216 9.913 1.00 60.03 121 ARG A C 1
ATOM 883 O O . ARG A 1 121 ? 7.738 -6.285 9.678 1.00 60.03 121 ARG A O 1
ATOM 890 N N . HIS A 1 122 ? 5.894 -7.470 9.174 1.00 65.81 122 HIS A N 1
ATOM 891 C CA . HIS A 1 122 ? 5.492 -6.635 8.042 1.00 65.81 122 HIS A CA 1
ATOM 892 C C . HIS A 1 122 ? 4.705 -5.389 8.489 1.00 65.81 122 HIS A C 1
ATOM 894 O O . HIS A 1 122 ? 4.539 -4.468 7.688 1.00 65.81 122 HIS A O 1
ATOM 900 N N . SER A 1 123 ? 4.295 -5.284 9.764 1.00 71.75 123 SER A N 1
ATOM 901 C CA . SER A 1 123 ? 3.646 -4.077 10.287 1.00 71.75 123 SER A CA 1
ATOM 902 C C . SER A 1 123 ? 4.572 -2.868 10.245 1.00 71.75 123 SER A C 1
ATOM 904 O O . SER A 1 123 ? 5.746 -2.978 10.604 1.00 71.75 123 SER A O 1
ATOM 906 N N . VAL A 1 124 ? 4.037 -1.710 9.863 1.00 74.81 124 VAL A N 1
ATOM 907 C CA . VAL A 1 124 ? 4.760 -0.438 9.948 1.00 74.81 124 VAL A CA 1
ATOM 908 C C . VAL A 1 124 ? 5.089 -0.154 11.418 1.00 74.81 124 VAL A C 1
ATOM 910 O O . VAL A 1 124 ? 4.209 -0.215 12.273 1.00 74.81 124 VAL A O 1
ATOM 913 N N . ASP A 1 125 ? 6.359 0.125 11.710 1.00 83.12 125 ASP A N 1
ATOM 914 C CA . ASP A 1 125 ? 6.839 0.584 13.018 1.00 83.12 125 ASP A CA 1
ATOM 915 C C . ASP A 1 125 ? 7.127 2.098 13.002 1.00 83.12 125 ASP A C 1
ATOM 917 O O . ASP A 1 125 ? 6.911 2.774 11.997 1.00 83.12 125 ASP A O 1
ATOM 921 N N . ALA A 1 126 ? 7.628 2.645 14.113 1.00 83.44 126 ALA A N 1
ATOM 922 C CA . ALA A 1 126 ? 7.889 4.079 14.237 1.00 83.44 126 ALA A CA 1
ATOM 923 C C . ALA A 1 126 ? 8.900 4.603 13.207 1.00 83.44 126 ALA A C 1
ATOM 925 O O . ALA A 1 126 ? 8.737 5.705 12.678 1.00 83.44 126 ALA A O 1
ATOM 926 N N . ASP A 1 127 ? 9.947 3.832 12.917 1.00 87.56 127 ASP A N 1
ATOM 927 C CA . ASP A 1 127 ? 10.992 4.243 11.984 1.00 87.56 127 ASP A CA 1
ATOM 928 C C . ASP A 1 127 ? 10.466 4.183 10.546 1.00 87.56 127 ASP A C 1
ATOM 930 O O . ASP A 1 127 ? 10.669 5.121 9.770 1.00 87.56 127 ASP A O 1
ATOM 934 N N . ARG A 1 128 ? 9.713 3.129 10.214 1.00 91.56 128 ARG A N 1
ATOM 935 C CA . ARG A 1 128 ? 9.077 2.950 8.902 1.00 91.56 128 ARG A CA 1
ATOM 936 C C . ARG A 1 128 ? 7.967 3.974 8.648 1.00 91.56 128 ARG A C 1
ATOM 938 O O . ARG A 1 128 ? 7.922 4.543 7.559 1.00 91.56 128 ARG A O 1
ATOM 945 N N . ALA A 1 129 ? 7.140 4.300 9.645 1.00 91.62 129 ALA A N 1
ATOM 946 C CA . ALA A 1 129 ? 6.129 5.360 9.549 1.00 91.62 129 ALA A CA 1
ATOM 947 C C . ALA A 1 129 ? 6.783 6.724 9.285 1.00 91.62 129 ALA A C 1
ATOM 949 O O . ALA A 1 129 ? 6.404 7.437 8.353 1.00 91.62 129 ALA A O 1
ATOM 950 N N . ASN A 1 130 ? 7.841 7.057 10.033 1.00 90.88 130 ASN A N 1
ATOM 951 C CA . ASN A 1 130 ? 8.621 8.273 9.800 1.00 90.88 130 ASN A CA 1
ATOM 952 C C . ASN A 1 130 ? 9.258 8.292 8.403 1.00 90.88 130 ASN A C 1
ATOM 954 O O . ASN A 1 130 ? 9.322 9.346 7.765 1.00 90.88 130 ASN A O 1
ATOM 958 N N . ALA A 1 131 ? 9.719 7.144 7.903 1.00 93.56 131 ALA A N 1
ATOM 959 C CA . ALA A 1 131 ? 10.264 7.031 6.557 1.00 93.56 131 ALA A CA 1
ATOM 960 C C . ALA A 1 131 ? 9.196 7.233 5.469 1.00 93.56 131 ALA A C 1
ATOM 962 O O . ALA A 1 131 ? 9.494 7.900 4.478 1.00 93.56 131 ALA A O 1
ATOM 963 N N . ILE A 1 132 ? 7.969 6.727 5.656 1.00 96.19 132 ILE A N 1
ATOM 964 C CA . ILE A 1 132 ? 6.828 6.978 4.759 1.00 96.19 132 ILE A CA 1
ATOM 965 C C . ILE A 1 132 ? 6.517 8.477 4.719 1.00 96.19 132 ILE A C 1
ATOM 967 O O . ILE A 1 132 ? 6.546 9.065 3.637 1.00 96.19 132 ILE A O 1
ATOM 971 N N . VAL A 1 133 ? 6.339 9.126 5.877 1.00 95.81 133 VAL A N 1
ATOM 972 C CA . VAL A 1 133 ? 6.088 10.578 5.944 1.00 95.81 133 VAL A CA 1
ATOM 973 C C . VAL A 1 133 ? 7.224 11.361 5.284 1.00 95.81 133 VAL A C 1
ATOM 975 O O . VAL A 1 133 ? 6.989 12.272 4.491 1.00 95.81 133 VAL A O 1
ATOM 978 N N . CYS A 1 134 ? 8.477 10.990 5.550 1.00 96.31 134 CYS A N 1
ATOM 979 C CA . CYS A 1 134 ? 9.626 11.644 4.935 1.00 96.31 134 CYS A CA 1
ATOM 980 C C . CYS A 1 134 ? 9.678 11.426 3.414 1.00 96.31 134 CYS A C 1
ATOM 982 O O . CYS A 1 134 ? 10.032 12.346 2.683 1.00 96.31 134 CYS A O 1
ATOM 984 N N . ASN A 1 135 ? 9.278 10.260 2.900 1.00 96.75 135 ASN A N 1
ATOM 985 C CA . ASN A 1 135 ? 9.157 10.042 1.460 1.00 96.75 135 ASN A CA 1
ATOM 986 C C . ASN A 1 135 ? 8.046 10.919 0.847 1.00 96.75 135 ASN A C 1
ATOM 988 O O . ASN A 1 135 ? 8.275 11.520 -0.202 1.00 96.75 135 ASN A O 1
ATOM 992 N N . MET A 1 136 ? 6.888 11.057 1.509 1.00 96.62 136 MET A N 1
ATOM 993 C CA . MET A 1 136 ? 5.808 11.956 1.072 1.00 96.62 136 MET A CA 1
ATOM 994 C C . MET A 1 136 ? 6.316 13.399 0.990 1.00 96.62 136 MET A C 1
ATOM 996 O O . MET A 1 136 ? 6.352 13.978 -0.095 1.00 96.62 136 MET A O 1
ATOM 1000 N N . VAL A 1 137 ? 6.840 13.943 2.092 1.00 96.56 137 VAL A N 1
ATOM 1001 C CA . VAL A 1 137 ? 7.415 15.301 2.157 1.00 96.56 137 VAL A CA 1
ATOM 1002 C C . VAL A 1 137 ? 8.551 15.489 1.151 1.00 96.56 137 VAL A C 1
ATOM 1004 O O . VAL A 1 137 ? 8.677 16.543 0.536 1.00 96.56 137 VAL A O 1
ATOM 1007 N N . GLY A 1 138 ? 9.386 14.469 0.958 1.00 95.88 138 GLY A N 1
ATOM 1008 C CA . GLY A 1 138 ? 10.475 14.504 -0.010 1.00 95.88 138 GLY A CA 1
ATOM 1009 C C . GLY A 1 138 ? 10.010 14.540 -1.466 1.00 95.88 138 GLY A C 1
ATOM 1010 O O . GLY A 1 138 ? 10.720 15.082 -2.314 1.00 95.88 138 GLY A O 1
ATOM 1011 N N . SER A 1 139 ? 8.827 13.997 -1.756 1.00 95.88 139 SER A N 1
ATOM 1012 C CA . SER A 1 139 ? 8.215 14.057 -3.084 1.00 95.88 139 SER A CA 1
ATOM 1013 C C . SER A 1 139 ? 7.600 15.425 -3.385 1.00 95.88 139 SER A C 1
ATOM 1015 O O . SER A 1 139 ? 7.722 15.916 -4.509 1.00 95.88 139 SER A O 1
ATOM 1017 N N . ASN A 1 140 ? 6.978 16.056 -2.384 1.00 93.75 140 ASN A N 1
ATOM 1018 C CA . ASN A 1 140 ? 6.415 17.399 -2.469 1.00 93.75 140 ASN A CA 1
ATOM 1019 C C . ASN A 1 140 ? 6.244 18.001 -1.065 1.00 93.75 140 ASN A C 1
ATOM 1021 O O . ASN A 1 140 ? 5.317 17.670 -0.330 1.00 93.75 140 ASN A O 1
ATOM 1025 N N . ASP A 1 141 ? 7.135 18.915 -0.699 1.00 92.00 141 ASP A N 1
ATOM 1026 C CA . ASP A 1 141 ? 7.193 19.495 0.643 1.00 92.00 141 ASP A CA 1
ATOM 1027 C C . ASP A 1 141 ? 5.981 20.371 0.980 1.00 92.00 141 ASP A C 1
ATOM 1029 O O . ASP A 1 141 ? 5.536 20.402 2.125 1.00 92.00 141 ASP A O 1
ATOM 1033 N N . LYS A 1 142 ? 5.447 21.080 -0.017 1.00 91.88 142 LYS A N 1
ATOM 1034 C CA . LYS A 1 142 ? 4.318 21.998 0.149 1.00 91.88 142 LYS A CA 1
ATOM 1035 C C . LYS A 1 142 ? 3.020 21.254 0.376 1.00 91.88 142 LYS A C 1
ATOM 1037 O O . LYS A 1 142 ? 2.281 21.599 1.290 1.00 91.88 142 LYS A O 1
ATOM 1042 N N . ASP A 1 143 ? 2.755 20.248 -0.446 1.00 91.94 143 ASP A N 1
ATOM 1043 C CA . ASP A 1 143 ? 1.457 19.580 -0.421 1.00 91.94 143 ASP A CA 1
ATOM 1044 C C . ASP A 1 143 ? 1.330 18.594 0.750 1.00 91.94 143 ASP A C 1
ATOM 1046 O O . ASP A 1 143 ? 0.220 18.208 1.097 1.00 91.94 143 ASP A O 1
ATOM 1050 N N . PHE A 1 144 ? 2.447 18.207 1.375 1.00 94.00 144 PHE A N 1
ATOM 1051 C CA . PHE A 1 144 ? 2.473 17.332 2.551 1.00 94.00 144 PHE A CA 1
ATOM 1052 C C . PHE A 1 144 ? 2.957 18.043 3.824 1.00 94.00 144 PHE A C 1
ATOM 1054 O O . PHE A 1 144 ? 3.368 17.389 4.785 1.00 94.00 144 PHE A O 1
ATOM 1061 N N . ALA A 1 145 ? 2.910 19.379 3.852 1.00 91.62 145 ALA A N 1
ATOM 1062 C CA . ALA A 1 145 ? 3.324 20.169 5.011 1.00 91.62 145 ALA A CA 1
ATOM 1063 C C . ALA A 1 145 ? 2.511 19.822 6.271 1.00 91.62 145 ALA A C 1
ATOM 1065 O O . ALA A 1 145 ? 3.100 19.623 7.333 1.00 91.62 145 ALA A O 1
ATOM 1066 N N . ASP A 1 146 ? 1.192 19.663 6.129 1.00 91.06 146 ASP A N 1
ATOM 1067 C CA . ASP A 1 146 ? 0.291 19.343 7.242 1.00 91.06 146 ASP A CA 1
ATOM 1068 C C . ASP A 1 146 ? 0.573 17.948 7.819 1.00 91.06 146 ASP A C 1
ATOM 1070 O O . ASP A 1 146 ? 0.622 17.777 9.036 1.00 91.06 146 ASP A O 1
ATOM 1074 N N . ILE A 1 147 ? 0.860 16.960 6.961 1.00 90.56 147 ILE A N 1
ATOM 1075 C CA . ILE A 1 147 ? 1.259 15.608 7.393 1.00 90.56 147 ILE A CA 1
ATOM 1076 C C . ILE A 1 147 ? 2.587 15.669 8.151 1.00 90.56 147 ILE A C 1
ATOM 1078 O O . ILE A 1 147 ? 2.753 15.042 9.195 1.00 90.56 147 ILE A O 1
ATOM 1082 N N . ALA A 1 148 ? 3.546 16.451 7.651 1.00 90.31 148 ALA A N 1
ATOM 1083 C CA . ALA A 1 148 ? 4.834 16.622 8.309 1.00 90.31 148 ALA A CA 1
ATOM 1084 C C . ALA A 1 148 ? 4.697 17.274 9.696 1.00 90.31 148 ALA A C 1
ATOM 1086 O O . ALA A 1 148 ? 5.471 16.956 10.604 1.00 90.31 148 ALA A O 1
ATOM 1087 N N . ASP A 1 149 ? 3.757 18.213 9.846 1.00 90.12 149 ASP A N 1
ATOM 1088 C CA . ASP A 1 149 ? 3.429 18.867 11.114 1.00 90.12 149 ASP A CA 1
ATOM 1089 C C . ASP A 1 149 ? 2.745 17.884 12.075 1.00 90.12 149 ASP A C 1
ATOM 1091 O O . ASP A 1 149 ? 3.180 17.771 13.223 1.00 90.12 149 ASP A O 1
ATOM 1095 N N . ALA A 1 150 ? 1.756 17.121 11.599 1.00 87.00 150 ALA A N 1
ATOM 1096 C CA . ALA A 1 150 ? 1.043 16.106 12.379 1.00 87.00 150 ALA A CA 1
ATOM 1097 C C . ALA A 1 150 ? 1.978 15.000 12.899 1.00 87.00 150 ALA A C 1
ATOM 1099 O O . ALA A 1 150 ? 1.909 14.621 14.067 1.00 87.00 150 ALA A O 1
ATOM 1100 N N . ALA A 1 151 ? 2.924 14.555 12.070 1.00 84.88 151 ALA A N 1
ATOM 1101 C CA . ALA A 1 151 ? 3.955 13.588 12.445 1.00 84.88 151 ALA A CA 1
ATOM 1102 C C . ALA A 1 151 ? 5.132 14.209 13.232 1.00 84.88 151 ALA A C 1
ATOM 1104 O O . ALA A 1 151 ? 6.118 13.533 13.524 1.00 84.88 151 ALA A O 1
ATOM 1105 N N . ALA A 1 152 ? 5.062 15.502 13.574 1.00 87.06 152 ALA A N 1
ATOM 1106 C CA . ALA A 1 152 ? 6.078 16.231 14.335 1.00 87.06 152 ALA A CA 1
ATOM 1107 C C . ALA A 1 152 ? 7.505 16.150 13.745 1.00 87.06 152 ALA A C 1
ATOM 1109 O O . ALA A 1 152 ? 8.503 16.204 14.475 1.00 87.06 152 ALA A O 1
ATOM 1110 N N . LEU A 1 153 ? 7.637 16.072 12.412 1.00 85.50 153 LEU A N 1
ATOM 1111 C CA . LEU A 1 153 ? 8.944 16.069 11.752 1.00 85.50 153 LEU A CA 1
ATOM 1112 C C . LEU A 1 153 ? 9.655 17.398 12.003 1.00 85.50 153 LEU A C 1
ATOM 1114 O O . LEU A 1 153 ? 9.228 18.449 11.519 1.00 85.50 153 LEU A O 1
ATOM 1118 N N . THR A 1 154 ? 10.793 17.345 12.697 1.00 87.25 154 THR A N 1
ATOM 1119 C CA . THR A 1 154 ? 11.624 18.535 12.925 1.00 87.25 154 THR A CA 1
ATOM 1120 C C . THR A 1 154 ? 12.091 19.154 11.598 1.00 87.25 154 THR A C 1
ATOM 1122 O O . THR A 1 154 ? 12.296 18.428 10.619 1.00 87.25 154 THR A O 1
ATOM 1125 N N . PRO A 1 155 ? 12.368 20.473 11.543 1.00 87.19 155 PRO A N 1
ATOM 1126 C CA . PRO A 1 155 ? 12.910 21.104 10.337 1.00 87.19 155 PRO A CA 1
ATOM 1127 C C . PRO A 1 155 ? 14.189 20.429 9.815 1.00 87.19 155 PRO A C 1
ATOM 1129 O O . PRO A 1 155 ? 14.389 20.321 8.608 1.00 87.19 155 PRO A O 1
ATOM 1132 N N . ALA A 1 156 ? 15.035 19.925 10.721 1.00 86.19 156 ALA A N 1
ATOM 1133 C CA . ALA A 1 156 ? 16.248 19.192 10.369 1.00 86.19 156 ALA A CA 1
ATOM 1134 C C . ALA A 1 156 ? 15.951 17.834 9.707 1.00 86.19 156 ALA A C 1
ATOM 1136 O O . ALA A 1 156 ? 16.640 17.460 8.761 1.00 86.19 156 ALA A O 1
ATOM 1137 N N . ALA A 1 157 ? 14.919 17.116 10.168 1.00 84.25 157 ALA A N 1
ATOM 1138 C CA . ALA A 1 157 ? 14.471 15.878 9.533 1.00 84.25 157 ALA A CA 1
ATOM 1139 C C . ALA A 1 157 ? 13.916 16.153 8.125 1.00 84.25 157 ALA A C 1
ATOM 1141 O O . ALA A 1 157 ? 14.344 15.515 7.163 1.00 84.25 157 ALA A O 1
ATOM 1142 N N . ARG A 1 158 ? 13.057 17.176 7.980 1.00 89.38 158 ARG A N 1
ATOM 1143 C CA . ARG A 1 158 ? 12.465 17.566 6.684 1.00 89.38 158 ARG A CA 1
ATOM 1144 C C . ARG A 1 158 ? 13.511 17.959 5.646 1.00 89.38 158 ARG A C 1
ATOM 1146 O O . ARG A 1 158 ? 13.368 17.610 4.478 1.00 89.38 158 ARG A O 1
ATOM 1153 N N . ALA A 1 159 ? 14.581 18.636 6.068 1.00 89.94 159 ALA A N 1
ATOM 1154 C CA . ALA A 1 159 ? 15.636 19.108 5.171 1.00 89.94 159 ALA A CA 1
ATOM 1155 C C . ALA A 1 159 ? 16.299 17.983 4.353 1.00 89.94 159 ALA A C 1
ATOM 1157 O O . ALA A 1 159 ? 16.778 18.230 3.248 1.00 89.94 159 ALA A O 1
ATOM 1158 N N . ASN A 1 160 ? 16.304 16.749 4.868 1.00 92.00 160 ASN A N 1
ATOM 1159 C CA . ASN A 1 160 ? 16.910 15.598 4.194 1.00 92.00 160 ASN A CA 1
ATOM 1160 C C . ASN A 1 160 ? 15.902 14.741 3.414 1.00 92.00 160 ASN A C 1
ATOM 1162 O O . ASN A 1 160 ? 16.314 13.856 2.661 1.00 92.00 160 ASN A O 1
ATOM 1166 N N . CYS A 1 161 ? 14.600 14.997 3.559 1.00 96.12 161 CYS A N 1
ATOM 1167 C CA . CYS A 1 161 ? 13.556 14.154 2.986 1.00 96.12 161 CYS A CA 1
ATOM 1168 C C . CYS A 1 161 ? 13.568 14.144 1.458 1.00 96.12 161 CYS A C 1
ATOM 1170 O O . CYS A 1 161 ? 13.501 13.071 0.865 1.00 96.12 161 CYS A O 1
ATOM 1172 N N . ALA A 1 162 ? 13.771 15.297 0.812 1.00 96.19 162 ALA A N 1
ATOM 1173 C CA . ALA A 1 162 ? 13.861 15.371 -0.649 1.00 96.19 162 ALA A CA 1
ATOM 1174 C C . ALA A 1 162 ? 15.018 14.522 -1.205 1.00 96.19 162 ALA A C 1
ATOM 1176 O O . ALA A 1 162 ? 14.829 13.728 -2.126 1.00 96.19 162 ALA A O 1
ATOM 1177 N N . THR A 1 163 ? 16.207 14.628 -0.607 1.00 95.69 163 THR A N 1
ATOM 1178 C CA . THR A 1 163 ? 17.385 13.846 -1.017 1.00 95.69 163 THR A CA 1
ATOM 1179 C C . THR A 1 163 ? 17.191 12.351 -0.761 1.00 95.69 163 THR A C 1
ATOM 1181 O O . THR A 1 163 ? 17.550 11.528 -1.607 1.00 95.69 163 THR A O 1
ATOM 1184 N N . SER A 1 164 ? 16.610 11.992 0.388 1.00 93.44 164 SER A N 1
ATOM 1185 C CA . SER A 1 164 ? 16.293 10.603 0.740 1.00 93.44 164 SER A CA 1
ATOM 1186 C C . SER A 1 164 ? 15.304 9.994 -0.260 1.00 93.44 164 SER A C 1
ATOM 1188 O O . SER A 1 164 ? 15.609 8.972 -0.880 1.00 93.44 164 SER A O 1
ATOM 1190 N N . TYR A 1 165 ? 14.182 10.679 -0.509 1.00 95.69 165 TYR A N 1
ATOM 1191 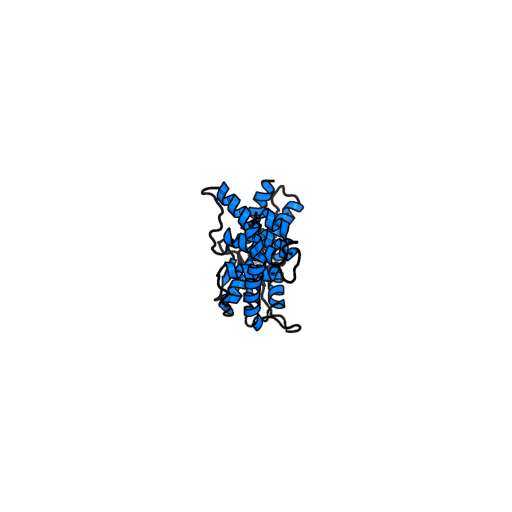C CA . TYR A 1 165 ? 13.163 10.271 -1.475 1.00 95.69 165 TYR A CA 1
ATOM 1192 C C . TYR A 1 165 ? 13.754 10.077 -2.874 1.00 95.69 165 TYR A C 1
ATOM 1194 O O . TYR A 1 165 ? 13.593 9.016 -3.472 1.00 95.69 165 TYR A O 1
ATOM 1202 N N . GLN A 1 166 ? 14.508 11.057 -3.382 1.00 95.75 166 GLN A N 1
ATOM 1203 C CA . GLN A 1 166 ? 15.120 10.975 -4.713 1.00 95.75 166 GLN A CA 1
ATOM 1204 C C . GLN A 1 166 ? 16.116 9.817 -4.836 1.00 95.75 166 GLN A C 1
ATOM 1206 O O . GLN A 1 166 ? 16.184 9.174 -5.886 1.00 95.75 166 GLN A O 1
ATOM 1211 N N . SER A 1 167 ? 16.873 9.531 -3.774 1.00 94.44 167 SER A N 1
ATOM 1212 C CA . SER A 1 167 ? 17.836 8.425 -3.752 1.00 94.44 167 SER A CA 1
ATOM 1213 C C . SER A 1 167 ? 17.126 7.073 -3.823 1.00 94.44 167 SER A C 1
ATOM 1215 O O . SER A 1 167 ? 17.455 6.248 -4.677 1.00 94.44 167 SER A O 1
ATOM 1217 N N . LYS A 1 168 ? 16.107 6.871 -2.981 1.00 93.88 168 LYS A N 1
ATOM 1218 C CA . LYS A 1 168 ? 15.280 5.658 -2.969 1.00 93.88 168 LYS A CA 1
ATOM 1219 C C . LYS A 1 168 ? 14.520 5.482 -4.285 1.00 93.88 168 LYS A C 1
ATOM 1221 O O . LYS A 1 168 ? 14.521 4.394 -4.856 1.00 93.88 168 LYS A O 1
ATOM 1226 N N . ARG A 1 169 ? 13.934 6.564 -4.811 1.00 94.06 169 ARG A N 1
ATOM 1227 C CA . ARG A 1 169 ? 13.222 6.565 -6.096 1.00 94.06 169 ARG A CA 1
ATOM 1228 C C . ARG A 1 169 ? 14.142 6.159 -7.232 1.00 94.06 169 ARG A C 1
ATOM 1230 O O . ARG A 1 169 ? 13.801 5.276 -8.006 1.00 94.06 169 ARG A O 1
ATOM 1237 N N . SER A 1 170 ? 15.326 6.761 -7.309 1.00 94.00 170 SER A N 1
ATOM 1238 C CA . SER A 1 170 ? 16.310 6.423 -8.341 1.00 94.00 170 SER A CA 1
ATOM 1239 C C . SER A 1 170 ? 16.731 4.958 -8.260 1.00 94.00 170 SER A C 1
ATOM 1241 O O . SER A 1 170 ? 16.944 4.318 -9.288 1.00 94.00 170 SER A O 1
ATOM 1243 N N . LEU A 1 171 ? 16.851 4.418 -7.048 1.00 92.00 171 LEU A N 1
ATOM 1244 C CA . LEU A 1 171 ? 17.178 3.017 -6.833 1.00 92.00 171 LEU A CA 1
ATOM 1245 C C . LEU A 1 171 ? 16.079 2.097 -7.399 1.00 92.00 171 LEU A C 1
ATOM 1247 O O . LEU A 1 171 ? 16.388 1.224 -8.213 1.00 92.00 171 LEU A O 1
ATOM 1251 N N . TRP A 1 172 ? 14.810 2.341 -7.062 1.00 93.75 172 TRP A N 1
ATOM 1252 C CA . TRP A 1 172 ? 13.688 1.540 -7.563 1.00 93.75 172 TRP A CA 1
ATOM 1253 C C . TRP A 1 172 ? 13.440 1.741 -9.061 1.00 93.75 172 TRP A C 1
ATOM 1255 O O . TRP A 1 172 ? 13.256 0.763 -9.781 1.00 93.75 172 TRP A O 1
ATOM 1265 N N . ASP A 1 173 ? 13.513 2.971 -9.575 1.00 93.19 173 ASP A N 1
ATOM 1266 C CA . ASP A 1 173 ? 13.342 3.258 -11.005 1.00 93.19 173 ASP A CA 1
ATOM 1267 C C . ASP A 1 173 ? 14.397 2.546 -11.860 1.00 93.19 173 ASP A C 1
ATOM 1269 O O . ASP A 1 173 ? 14.075 1.981 -12.910 1.00 93.19 173 ASP A O 1
ATOM 1273 N N . ASN A 1 174 ? 15.651 2.514 -11.399 1.00 92.94 174 ASN A N 1
ATOM 1274 C CA . ASN A 1 174 ? 16.713 1.779 -12.080 1.00 92.94 174 ASN A CA 1
ATOM 1275 C C . ASN A 1 174 ? 16.491 0.265 -12.019 1.00 92.94 174 ASN A C 1
ATOM 1277 O O . ASN A 1 174 ? 16.649 -0.409 -13.040 1.00 92.94 174 ASN A O 1
ATOM 1281 N N . ALA A 1 175 ? 16.106 -0.263 -10.855 1.00 92.25 175 ALA A N 1
ATOM 1282 C CA . ALA A 1 175 ? 15.888 -1.692 -10.668 1.00 92.25 175 ALA A CA 1
ATOM 1283 C C . ALA A 1 175 ? 14.678 -2.215 -11.465 1.00 92.25 175 ALA A C 1
ATOM 1285 O O . ALA A 1 175 ? 14.729 -3.300 -12.040 1.00 92.25 175 ALA A O 1
ATOM 1286 N N . LEU A 1 176 ? 13.611 -1.417 -11.571 1.00 93.25 176 LEU A N 1
ATOM 1287 C CA . LEU A 1 176 ? 12.378 -1.775 -12.277 1.00 93.25 176 LEU A CA 1
ATOM 1288 C C . LEU A 1 176 ? 12.450 -1.550 -13.789 1.00 93.25 176 LEU A C 1
ATOM 1290 O O . LEU A 1 176 ? 11.604 -2.068 -14.520 1.00 93.25 176 LEU A O 1
ATOM 1294 N N . LYS A 1 177 ? 13.440 -0.800 -14.290 1.00 93.12 177 LYS A N 1
ATOM 1295 C CA . LYS A 1 177 ? 13.587 -0.458 -15.715 1.00 93.12 177 LYS A CA 1
ATOM 1296 C C . LYS A 1 177 ? 13.419 -1.647 -16.678 1.00 93.12 177 LYS A C 1
ATOM 1298 O O . LYS A 1 177 ? 12.738 -1.456 -17.685 1.00 93.12 177 LYS A O 1
ATOM 1303 N N . PRO A 1 178 ? 13.971 -2.852 -16.418 1.00 90.75 178 PRO A N 1
ATOM 1304 C CA . PRO A 1 178 ? 13.798 -4.000 -17.312 1.00 90.75 178 PRO A CA 1
ATOM 1305 C C . PRO A 1 178 ? 12.354 -4.511 -17.396 1.00 90.75 178 PRO A C 1
ATOM 1307 O O . PRO A 1 178 ? 12.002 -5.172 -18.368 1.00 90.75 178 PRO A O 1
ATOM 1310 N N . MET A 1 179 ? 11.533 -4.218 -16.387 1.00 91.19 179 MET A N 1
ATOM 1311 C CA . MET A 1 179 ? 10.154 -4.691 -16.272 1.00 91.19 179 MET A CA 1
ATOM 1312 C C . MET A 1 179 ? 9.112 -3.620 -16.576 1.00 91.19 179 MET A C 1
ATOM 1314 O O . MET A 1 179 ? 7.944 -3.961 -16.735 1.00 91.19 179 MET A O 1
ATOM 1318 N N . ARG A 1 180 ? 9.486 -2.336 -16.662 1.00 93.69 180 ARG A N 1
ATOM 1319 C CA . ARG A 1 180 ? 8.541 -1.258 -16.989 1.00 93.69 180 ARG A CA 1
ATOM 1320 C C . ARG A 1 180 ? 7.825 -1.567 -18.304 1.00 93.69 180 ARG A C 1
ATOM 1322 O O . ARG A 1 180 ? 8.456 -1.858 -19.322 1.00 93.69 180 ARG A O 1
ATOM 1329 N N . ARG A 1 181 ? 6.494 -1.498 -18.292 1.00 95.19 181 ARG A N 1
ATOM 1330 C CA . ARG A 1 181 ? 5.693 -1.752 -19.488 1.00 95.19 181 ARG A CA 1
ATOM 1331 C C . ARG A 1 181 ? 5.865 -0.606 -20.484 1.00 95.19 181 ARG A C 1
ATOM 1333 O O . ARG A 1 181 ? 5.682 0.562 -20.152 1.00 95.19 181 ARG A O 1
ATOM 1340 N N . ALA A 1 182 ? 6.181 -0.942 -21.731 1.00 92.44 182 ALA A N 1
ATOM 1341 C CA . ALA A 1 182 ? 6.191 0.037 -22.810 1.00 92.44 182 ALA A CA 1
ATOM 1342 C C . ALA A 1 182 ? 4.760 0.474 -23.168 1.00 92.44 182 ALA A C 1
ATOM 1344 O O . ALA A 1 182 ? 3.820 -0.325 -23.135 1.00 92.44 182 ALA A O 1
ATOM 1345 N N . ALA A 1 183 ? 4.598 1.735 -23.575 1.00 89.38 183 ALA A N 1
ATOM 1346 C CA . ALA A 1 183 ? 3.321 2.228 -24.077 1.00 89.38 183 ALA A CA 1
ATOM 1347 C C . ALA A 1 183 ? 2.828 1.353 -25.246 1.00 89.38 183 ALA A C 1
ATOM 1349 O O . ALA A 1 183 ? 3.557 1.107 -26.205 1.00 89.38 183 ALA A O 1
ATOM 1350 N N . GLY A 1 184 ? 1.589 0.865 -25.149 1.00 89.19 184 GLY A N 1
ATOM 1351 C CA . GLY A 1 184 ? 0.977 -0.007 -26.157 1.00 89.19 184 GLY A CA 1
ATOM 1352 C C . GLY A 1 184 ? 1.352 -1.494 -26.078 1.00 89.19 184 GLY A C 1
ATOM 1353 O O . GLY A 1 184 ? 0.781 -2.280 -26.830 1.00 89.19 184 GLY A O 1
ATOM 1354 N N . ALA A 1 185 ? 2.247 -1.914 -25.174 1.00 91.94 185 ALA A N 1
ATOM 1355 C CA . ALA A 1 185 ? 2.487 -3.340 -24.941 1.00 91.94 185 ALA A CA 1
ATOM 1356 C C . ALA A 1 185 ? 1.244 -4.016 -24.316 1.00 91.94 185 ALA A C 1
ATOM 1358 O O . ALA A 1 185 ? 0.512 -3.350 -23.578 1.00 91.94 185 ALA A O 1
ATOM 1359 N N . PRO A 1 186 ? 0.987 -5.314 -24.565 1.00 91.81 186 PRO A N 1
ATOM 1360 C CA . PRO A 1 186 ? -0.116 -6.032 -23.925 1.00 91.81 186 PRO A CA 1
ATOM 1361 C C . PRO A 1 186 ? -0.044 -5.952 -22.396 1.00 91.81 186 PRO A C 1
ATOM 1363 O O . PRO A 1 186 ? 1.045 -5.951 -21.823 1.00 91.81 186 PRO A O 1
ATOM 1366 N N . LEU A 1 187 ? -1.204 -5.887 -21.740 1.00 92.69 187 LEU A N 1
ATOM 1367 C CA . LEU A 1 187 ? -1.275 -5.936 -20.280 1.00 92.69 187 LEU A CA 1
ATOM 1368 C C . LEU A 1 187 ? -1.008 -7.358 -19.782 1.00 92.69 187 LEU A C 1
ATOM 1370 O O . LEU A 1 187 ? -1.490 -8.331 -20.369 1.00 92.69 187 LEU A O 1
ATOM 1374 N N . SER A 1 188 ? -0.277 -7.462 -18.674 1.00 93.12 188 SER A N 1
ATOM 1375 C CA . SER A 1 188 ? -0.161 -8.714 -17.926 1.00 93.12 188 SER A CA 1
ATOM 1376 C C . SER A 1 188 ? -1.532 -9.069 -17.340 1.00 93.12 188 SER A C 1
ATOM 1378 O O . SER A 1 188 ? -2.188 -8.213 -16.752 1.00 93.12 188 SER A O 1
ATOM 1380 N N . VAL A 1 189 ? -1.975 -10.319 -17.475 1.00 95.25 189 VAL A N 1
ATOM 1381 C CA . VAL A 1 189 ? -3.191 -10.783 -16.790 1.00 95.25 189 VAL A CA 1
ATOM 1382 C C . VAL A 1 189 ? -2.790 -11.248 -15.396 1.00 95.25 189 VAL A C 1
ATOM 1384 O O . VAL A 1 189 ? -2.119 -12.268 -15.264 1.00 95.25 189 VAL A O 1
ATOM 1387 N N . ILE A 1 190 ? -3.180 -10.485 -14.378 1.00 98.19 190 ILE A N 1
ATOM 1388 C CA . ILE A 1 190 ? -2.947 -10.795 -12.963 1.00 98.19 190 ILE A CA 1
ATOM 1389 C C . ILE A 1 190 ? -4.251 -11.380 -12.401 1.00 98.19 190 ILE A C 1
ATOM 1391 O O . ILE A 1 190 ? -5.244 -10.652 -12.333 1.00 98.19 190 ILE A O 1
ATOM 1395 N N . PRO A 1 191 ? -4.307 -12.681 -12.059 1.00 98.50 191 PRO A N 1
ATOM 1396 C CA . PRO A 1 191 ? -5.504 -13.280 -11.481 1.00 98.50 191 PRO A CA 1
ATOM 1397 C C . PRO A 1 191 ? -5.825 -12.680 -10.109 1.00 98.50 191 PRO A C 1
ATOM 1399 O O . PRO A 1 191 ? -4.925 -12.481 -9.295 1.00 98.50 191 PRO A O 1
ATOM 1402 N N . VAL A 1 192 ? -7.112 -12.447 -9.851 1.00 98.75 192 VAL A N 1
ATOM 1403 C CA . VAL A 1 192 ? -7.644 -12.007 -8.554 1.00 98.75 192 VAL A CA 1
ATOM 1404 C C . VAL A 1 192 ? -8.560 -13.095 -8.009 1.00 98.75 192 VAL A C 1
ATOM 1406 O O . VAL A 1 192 ? -9.394 -13.629 -8.745 1.00 98.75 192 VAL A O 1
ATOM 1409 N N . VAL A 1 193 ? -8.382 -13.454 -6.738 1.00 98.69 193 VAL A N 1
ATOM 1410 C CA . VAL A 1 193 ? -9.149 -14.510 -6.071 1.00 98.69 193 VAL A CA 1
ATOM 1411 C C . VAL A 1 193 ? -9.578 -14.055 -4.679 1.00 98.69 193 VAL A C 1
ATOM 1413 O O . VAL A 1 193 ? -8.748 -13.652 -3.873 1.00 98.69 193 VAL A O 1
ATOM 1416 N N . TYR A 1 194 ? -10.864 -14.200 -4.379 1.00 98.56 194 TYR A N 1
ATOM 1417 C CA . TYR A 1 194 ? -11.411 -14.066 -3.031 1.00 98.56 194 TYR A CA 1
ATOM 1418 C C . TYR A 1 194 ? -11.844 -15.452 -2.551 1.00 98.56 194 TYR A C 1
ATOM 1420 O O . TYR A 1 194 ? -12.781 -16.039 -3.098 1.00 98.56 194 TYR A O 1
ATOM 1428 N N . ASP A 1 195 ? -11.140 -16.003 -1.564 1.00 98.44 195 ASP A N 1
ATOM 1429 C CA . ASP A 1 195 ? -11.522 -17.275 -0.951 1.00 98.44 195 ASP A CA 1
ATOM 1430 C C . ASP A 1 195 ? -12.697 -17.065 0.022 1.00 98.44 195 ASP A C 1
ATOM 1432 O O . ASP A 1 195 ? -12.831 -15.975 0.591 1.00 98.44 195 ASP A O 1
ATOM 1436 N N . PRO A 1 196 ? -13.547 -18.089 0.251 1.00 97.69 196 PRO A N 1
ATOM 1437 C CA . PRO A 1 196 ? -14.633 -17.997 1.221 1.00 97.69 196 PRO A CA 1
ATOM 1438 C C . PRO A 1 196 ? -14.117 -17.571 2.608 1.00 97.69 196 PRO A C 1
ATOM 1440 O O . PRO A 1 196 ? -13.151 -18.171 3.086 1.00 97.69 196 PRO A O 1
ATOM 1443 N N . PRO A 1 197 ? -14.745 -16.572 3.252 1.00 96.06 197 PRO A N 1
ATOM 1444 C CA . PRO A 1 197 ? -14.305 -16.053 4.539 1.00 96.06 197 PRO A CA 1
ATOM 1445 C C . PRO A 1 197 ? -14.791 -16.955 5.680 1.00 96.06 197 PRO A C 1
ATOM 1447 O O . PRO A 1 197 ? -15.734 -17.744 5.516 1.00 96.06 197 PRO A O 1
ATOM 1450 N N . ALA A 1 198 ? -14.199 -16.810 6.867 1.00 93.88 198 ALA A N 1
ATOM 1451 C CA . ALA A 1 198 ? -14.821 -17.313 8.083 1.00 93.88 198 ALA A CA 1
ATOM 1452 C C . ALA A 1 198 ? -16.146 -16.570 8.349 1.00 93.88 198 ALA A C 1
ATOM 1454 O O . ALA A 1 198 ? -16.402 -15.487 7.823 1.00 93.88 198 ALA A O 1
ATOM 1455 N N . ALA A 1 199 ? -17.019 -17.146 9.181 1.00 90.56 199 ALA A N 1
ATOM 1456 C CA . ALA A 1 199 ? -18.350 -16.580 9.428 1.00 90.56 199 ALA A CA 1
ATOM 1457 C C . ALA A 1 199 ? -18.315 -15.145 9.992 1.00 90.56 199 ALA A C 1
ATOM 1459 O O . ALA A 1 199 ? -19.248 -14.380 9.769 1.00 90.56 199 ALA A O 1
ATOM 1460 N N . ASN A 1 200 ? -17.249 -14.789 10.709 1.00 90.19 200 ASN A N 1
ATOM 1461 C CA . ASN A 1 200 ? -17.022 -13.472 11.300 1.00 90.19 200 ASN A CA 1
ATOM 1462 C C . ASN A 1 200 ? -16.218 -12.514 10.401 1.00 90.19 200 ASN A C 1
ATOM 1464 O O . ASN A 1 200 ? -15.865 -11.449 10.880 1.00 90.19 200 ASN A O 1
ATOM 1468 N N . GLU A 1 201 ? -15.917 -12.889 9.154 1.00 94.50 201 GLU A N 1
ATOM 1469 C CA . GLU A 1 201 ? -15.052 -12.122 8.235 1.00 94.50 201 GLU A CA 1
ATOM 1470 C C . GLU A 1 201 ? -15.787 -11.676 6.954 1.00 94.50 201 GLU A C 1
ATOM 1472 O O . GLU A 1 201 ? -15.192 -11.311 5.936 1.00 94.50 201 GLU A O 1
ATOM 1477 N N . VAL A 1 202 ? -17.120 -11.781 6.949 1.00 95.06 202 VAL A N 1
ATOM 1478 C CA . VAL A 1 202 ? -17.923 -11.442 5.766 1.00 95.06 202 VAL A CA 1
ATOM 1479 C C . VAL A 1 202 ? -17.911 -9.941 5.487 1.00 95.06 202 VAL A C 1
ATOM 1481 O O . VAL A 1 202 ? -17.977 -9.543 4.323 1.00 95.06 202 VAL A O 1
ATOM 1484 N N . VAL A 1 203 ? -17.795 -9.109 6.525 1.00 93.56 203 VAL A N 1
ATOM 1485 C CA . VAL A 1 203 ? -17.710 -7.649 6.385 1.00 93.56 203 VAL A CA 1
ATOM 1486 C C . VAL A 1 203 ? -16.450 -7.286 5.601 1.00 93.56 203 VAL A C 1
ATOM 1488 O O . VAL A 1 203 ? -16.522 -6.564 4.614 1.00 93.56 203 VAL A O 1
ATOM 1491 N N . GLU A 1 204 ? -15.311 -7.848 5.995 1.00 96.50 204 GLU A N 1
ATOM 1492 C CA . GLU A 1 204 ? -13.990 -7.599 5.429 1.00 96.50 204 GLU A CA 1
ATOM 1493 C C . GLU A 1 204 ? -13.937 -8.035 3.968 1.00 96.50 204 GLU A C 1
ATOM 1495 O O . GLU A 1 204 ? -13.515 -7.259 3.111 1.00 96.50 204 GLU A O 1
ATOM 1500 N N . LEU A 1 205 ? -14.440 -9.236 3.656 1.00 97.56 205 LEU A N 1
ATOM 1501 C CA . LEU A 1 205 ? -14.611 -9.660 2.266 1.00 97.56 205 LEU A CA 1
ATOM 1502 C C . LEU A 1 205 ? -15.457 -8.648 1.483 1.00 97.56 205 LEU A C 1
ATOM 1504 O O . LEU A 1 205 ? -15.069 -8.258 0.384 1.00 97.56 205 LEU A O 1
ATOM 1508 N N . THR A 1 206 ? -16.609 -8.249 2.025 1.00 97.00 206 THR A N 1
ATOM 1509 C CA . THR A 1 206 ? -17.548 -7.354 1.332 1.00 97.00 206 THR A CA 1
ATOM 1510 C C . THR A 1 206 ? -16.891 -6.009 1.037 1.00 97.00 206 THR A C 1
ATOM 1512 O O . THR A 1 206 ? -16.933 -5.557 -0.102 1.00 97.00 206 THR A O 1
ATOM 1515 N N . ILE A 1 207 ? -16.198 -5.417 2.017 1.00 97.62 207 ILE A N 1
ATOM 1516 C CA . ILE A 1 207 ? -15.441 -4.171 1.844 1.00 97.62 207 ILE A CA 1
ATOM 1517 C C . ILE A 1 207 ? -14.402 -4.325 0.730 1.00 97.62 207 ILE A C 1
ATOM 1519 O O . ILE A 1 207 ? -14.366 -3.508 -0.190 1.00 97.62 207 ILE A O 1
ATOM 1523 N N . LEU A 1 208 ? -13.573 -5.371 0.779 1.00 98.56 208 LEU A N 1
ATOM 1524 C CA . LEU A 1 208 ? -12.500 -5.562 -0.198 1.00 98.56 208 LEU A CA 1
ATOM 1525 C C . LEU A 1 208 ? -13.026 -5.845 -1.612 1.00 98.56 208 LEU A C 1
ATOM 1527 O O . LEU A 1 208 ? -12.404 -5.427 -2.589 1.00 98.56 208 LEU A O 1
ATOM 1531 N N . HIS A 1 209 ? -14.126 -6.586 -1.729 1.00 98.19 209 HIS A N 1
ATOM 1532 C CA . HIS A 1 209 ? -14.723 -6.972 -3.005 1.00 98.19 209 HIS A CA 1
ATOM 1533 C C . HIS A 1 209 ? -15.510 -5.819 -3.640 1.00 98.19 209 HIS A C 1
ATOM 1535 O O . HIS A 1 209 ? -15.308 -5.503 -4.813 1.00 98.19 209 HIS A O 1
ATOM 1541 N N . ASP A 1 210 ? -16.381 -5.151 -2.882 1.00 97.94 210 ASP A N 1
ATOM 1542 C CA . ASP A 1 210 ? -17.248 -4.098 -3.425 1.00 97.94 210 ASP A CA 1
ATOM 1543 C C . ASP A 1 210 ? -16.451 -2.848 -3.820 1.00 97.94 210 ASP A C 1
ATOM 1545 O O . ASP A 1 210 ? -16.800 -2.180 -4.797 1.00 97.94 210 ASP A O 1
ATOM 1549 N N . ASN A 1 211 ? -15.323 -2.601 -3.143 1.00 98.12 211 ASN A N 1
ATOM 1550 C CA . ASN A 1 211 ? -14.355 -1.565 -3.509 1.00 98.12 211 ASN A CA 1
ATOM 1551 C C . ASN A 1 211 ? -13.281 -2.045 -4.501 1.00 98.12 211 ASN A C 1
ATOM 1553 O O . ASN A 1 211 ? -12.386 -1.276 -4.837 1.00 98.12 211 ASN A O 1
ATOM 1557 N N . LYS A 1 212 ? -13.358 -3.291 -4.995 1.00 98.44 212 LYS A N 1
ATOM 1558 C CA . LYS A 1 212 ? -12.456 -3.842 -6.025 1.00 98.44 212 LYS A CA 1
ATOM 1559 C C . LYS A 1 212 ? -10.966 -3.715 -5.691 1.00 98.44 212 LYS A C 1
ATOM 1561 O O . LYS A 1 212 ? -10.135 -3.470 -6.568 1.00 98.44 212 LYS A O 1
ATOM 1566 N N . VAL A 1 213 ? -10.624 -3.854 -4.411 1.00 98.62 213 VAL A N 1
ATOM 1567 C CA . VAL A 1 213 ? -9.288 -3.530 -3.893 1.00 98.62 213 VAL A CA 1
ATOM 1568 C C . VAL A 1 213 ? -8.199 -4.321 -4.618 1.00 98.62 213 VAL A C 1
ATOM 1570 O O . VAL A 1 213 ? -7.201 -3.755 -5.069 1.00 98.62 213 VAL A O 1
ATOM 1573 N N . LEU A 1 214 ? -8.388 -5.634 -4.778 1.00 98.81 214 LEU A N 1
ATOM 1574 C CA . LEU A 1 214 ? -7.396 -6.479 -5.437 1.00 98.81 214 LEU A CA 1
ATOM 1575 C C . LEU A 1 214 ? -7.365 -6.211 -6.946 1.00 98.81 214 LEU A C 1
ATOM 1577 O O . LEU A 1 214 ? -6.292 -6.193 -7.544 1.00 98.81 214 LEU A O 1
ATOM 1581 N N . GLU A 1 215 ? -8.510 -5.974 -7.581 1.00 98.62 215 GLU A N 1
ATOM 1582 C CA . GLU A 1 215 ? -8.599 -5.681 -9.011 1.00 98.62 215 GLU A CA 1
ATOM 1583 C C . GL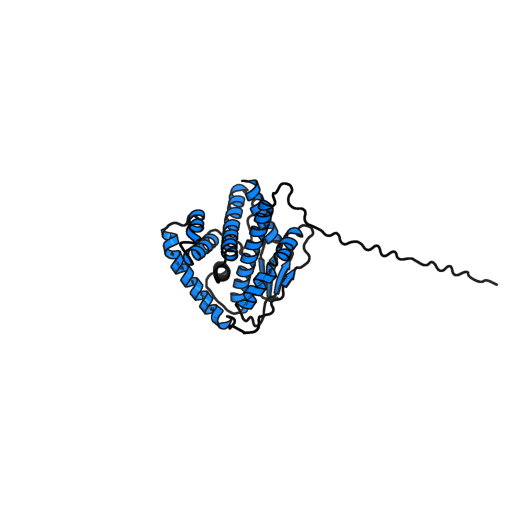U A 1 215 ? -7.916 -4.367 -9.383 1.00 98.62 215 GLU A C 1
ATOM 1585 O O . GLU A 1 215 ? -7.261 -4.299 -10.428 1.00 98.62 215 GLU A O 1
ATOM 1590 N N . GLU A 1 216 ? -8.038 -3.328 -8.560 1.00 97.88 216 GLU A N 1
ATOM 1591 C CA . GLU A 1 216 ? -7.378 -2.047 -8.806 1.00 97.88 216 GLU A CA 1
ATOM 1592 C C . GLU A 1 216 ? -5.859 -2.164 -8.659 1.00 97.88 216 GLU A C 1
ATOM 1594 O O . GLU A 1 216 ? -5.123 -1.706 -9.540 1.00 97.88 216 GLU A O 1
ATOM 1599 N N . VAL A 1 217 ? -5.378 -2.876 -7.634 1.00 98.38 217 VAL A N 1
ATOM 1600 C CA . VAL A 1 217 ? -3.946 -3.179 -7.479 1.00 98.38 217 VAL A CA 1
ATOM 1601 C C . VAL A 1 217 ? -3.428 -4.018 -8.651 1.00 98.38 217 VAL A C 1
ATOM 1603 O O . VAL A 1 217 ? -2.399 -3.687 -9.245 1.00 98.38 217 VAL A O 1
ATOM 1606 N N . ALA A 1 218 ? -4.146 -5.074 -9.043 1.00 98.56 218 ALA A N 1
ATOM 1607 C CA . ALA A 1 218 ? -3.801 -5.903 -10.199 1.00 98.56 218 ALA A CA 1
ATOM 1608 C C . ALA A 1 218 ? -3.736 -5.066 -11.484 1.00 98.56 218 ALA A C 1
ATOM 1610 O O . ALA A 1 218 ? -2.774 -5.149 -12.250 1.00 98.56 218 ALA A O 1
ATOM 1611 N N . THR A 1 219 ? -4.734 -4.211 -11.702 1.00 97.06 219 THR A N 1
ATOM 1612 C CA . THR A 1 219 ? -4.794 -3.312 -12.858 1.00 97.06 219 THR A CA 1
ATOM 1613 C C . THR A 1 219 ? -3.608 -2.360 -12.865 1.00 97.06 219 THR A C 1
ATOM 1615 O O . THR A 1 219 ? -2.990 -2.147 -13.911 1.00 97.06 219 THR A O 1
ATOM 1618 N N . ARG A 1 220 ? -3.246 -1.801 -11.709 1.00 96.31 220 ARG A N 1
ATOM 1619 C CA . ARG A 1 220 ? -2.114 -0.888 -11.602 1.00 96.31 220 ARG A CA 1
ATOM 1620 C C . ARG A 1 220 ? -0.787 -1.583 -11.895 1.00 96.31 220 ARG A C 1
ATOM 1622 O O . ARG A 1 220 ? -0.038 -1.112 -12.749 1.00 96.31 220 ARG A O 1
ATOM 1629 N N . LEU A 1 221 ? -0.529 -2.733 -11.274 1.00 97.06 221 LEU A N 1
ATOM 1630 C CA . LEU A 1 221 ? 0.685 -3.518 -11.521 1.00 97.06 221 LEU A CA 1
ATOM 1631 C C . LEU A 1 221 ? 0.800 -3.941 -12.994 1.00 97.06 221 LEU A C 1
ATOM 1633 O O . LEU A 1 221 ? 1.873 -3.833 -13.586 1.00 97.06 221 LEU A O 1
ATOM 1637 N N . ALA A 1 222 ? -0.304 -4.368 -13.612 1.00 96.75 222 ALA A N 1
ATOM 1638 C CA . ALA A 1 222 ? -0.339 -4.745 -15.024 1.00 96.75 222 ALA A CA 1
ATOM 1639 C C . ALA A 1 222 ? -0.113 -3.558 -15.976 1.00 96.75 222 ALA A C 1
ATOM 1641 O O . ALA A 1 222 ? 0.430 -3.740 -17.068 1.00 96.75 222 ALA A O 1
ATOM 1642 N N . ASN A 1 223 ? -0.532 -2.352 -15.585 1.00 95.25 223 ASN A N 1
ATOM 1643 C CA . ASN A 1 223 ? -0.296 -1.134 -16.356 1.00 95.25 223 ASN A CA 1
ATOM 1644 C C . ASN A 1 223 ? 1.160 -0.674 -16.284 1.00 95.25 223 ASN A C 1
ATOM 1646 O O . ASN A 1 223 ? 1.687 -0.214 -17.303 1.00 95.25 223 ASN A O 1
ATOM 1650 N N . ASP A 1 224 ? 1.796 -0.831 -15.126 1.00 94.81 224 ASP A N 1
ATOM 1651 C CA . ASP A 1 224 ? 3.147 -0.336 -14.873 1.00 94.81 224 ASP A CA 1
ATOM 1652 C C . ASP A 1 224 ? 4.231 -1.324 -15.320 1.00 94.81 224 ASP A C 1
ATOM 1654 O O . ASP A 1 224 ? 5.325 -0.902 -15.718 1.00 94.81 224 ASP A O 1
ATOM 1658 N N . PHE A 1 225 ? 3.939 -2.631 -15.296 1.00 95.50 225 PHE A N 1
ATOM 1659 C CA . PHE A 1 225 ? 4.938 -3.682 -15.479 1.00 95.50 225 PHE A CA 1
ATOM 1660 C C . PHE A 1 225 ? 4.536 -4.767 -16.489 1.00 95.50 225 PHE A C 1
ATOM 1662 O O . PHE A 1 225 ? 3.398 -5.233 -16.567 1.00 95.50 225 PHE A O 1
ATOM 1669 N N . THR A 1 226 ? 5.527 -5.220 -17.257 1.00 94.75 226 THR A N 1
ATOM 1670 C CA . THR A 1 226 ? 5.481 -6.477 -18.009 1.00 94.75 226 THR A CA 1
ATOM 1671 C C . THR A 1 226 ? 6.011 -7.572 -17.096 1.00 94.75 226 THR A C 1
ATOM 1673 O O . THR A 1 226 ? 7.216 -7.654 -16.877 1.00 94.75 226 THR A O 1
ATOM 1676 N N . LEU A 1 227 ? 5.111 -8.390 -16.550 1.00 93.00 227 LEU A N 1
ATOM 1677 C CA . LEU A 1 227 ? 5.445 -9.461 -15.616 1.00 93.00 227 LEU A CA 1
ATOM 1678 C C . LEU A 1 227 ? 5.472 -10.793 -16.378 1.00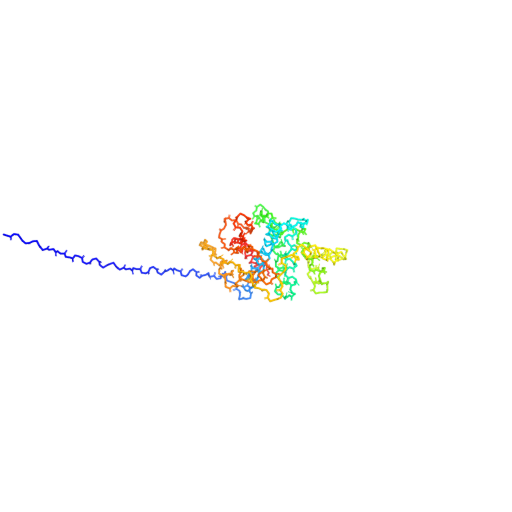 93.00 227 LEU A C 1
ATOM 1680 O O . LEU A 1 227 ? 4.409 -11.282 -16.758 1.00 93.00 227 LEU A O 1
ATOM 1684 N N . PRO A 1 228 ? 6.647 -11.412 -16.615 1.00 89.88 228 PRO A N 1
ATOM 1685 C CA . PRO A 1 228 ? 6.727 -12.707 -17.297 1.00 89.88 228 PRO A CA 1
ATOM 1686 C C . PRO A 1 228 ? 5.955 -13.817 -16.576 1.00 89.88 228 PRO A C 1
ATOM 1688 O O . PRO A 1 228 ? 5.460 -14.744 -17.212 1.00 89.88 228 PRO A O 1
ATOM 1691 N N . GLN A 1 229 ? 5.881 -13.727 -15.247 1.00 91.81 229 GLN A N 1
ATOM 1692 C CA . GLN A 1 229 ? 5.130 -14.633 -14.385 1.00 91.81 229 GLN A CA 1
ATOM 1693 C C . GLN A 1 229 ? 4.279 -13.780 -13.433 1.00 91.81 229 GLN A C 1
ATOM 1695 O O . GLN A 1 229 ? 4.715 -13.508 -12.310 1.00 91.81 229 GLN A O 1
ATOM 1700 N N . PRO A 1 230 ? 3.109 -13.289 -13.885 1.00 95.62 230 PRO A N 1
ATOM 1701 C CA . PRO A 1 230 ? 2.257 -12.448 -13.052 1.00 95.62 230 PRO A CA 1
ATOM 1702 C C . PRO A 1 230 ? 1.823 -13.216 -11.792 1.00 95.62 230 PRO A C 1
ATOM 1704 O O . PRO A 1 230 ? 1.547 -14.418 -11.889 1.00 95.62 230 PRO A O 1
ATOM 1707 N N . PRO A 1 231 ? 1.794 -12.564 -10.615 1.00 97.69 231 PRO A N 1
ATOM 1708 C CA . PRO A 1 231 ? 1.318 -13.199 -9.393 1.00 97.69 231 PRO A CA 1
ATOM 1709 C C . PRO A 1 231 ? -0.199 -13.394 -9.445 1.00 97.69 231 PRO A C 1
ATOM 1711 O O . PRO A 1 231 ? -0.885 -12.744 -10.232 1.00 97.69 231 PRO A O 1
ATOM 1714 N N . THR A 1 232 ? -0.731 -14.239 -8.567 1.00 98.75 232 THR A N 1
ATOM 1715 C CA . THR A 1 232 ? -2.150 -14.155 -8.184 1.00 98.75 232 THR A CA 1
ATOM 1716 C C . THR A 1 232 ? -2.277 -13.216 -6.991 1.00 98.75 232 THR A C 1
ATOM 1718 O O . THR A 1 232 ? -1.528 -13.362 -6.027 1.00 98.75 232 THR A O 1
ATOM 1721 N N . LEU A 1 233 ? -3.216 -12.273 -7.029 1.00 98.81 233 LEU A N 1
ATOM 1722 C CA . LEU A 1 233 ? -3.635 -11.543 -5.833 1.00 98.81 233 LEU A CA 1
ATOM 1723 C C . LEU A 1 233 ? -4.775 -12.319 -5.178 1.00 98.81 233 LEU A C 1
ATOM 1725 O O . LEU A 1 233 ? -5.768 -12.632 -5.837 1.00 98.81 233 LEU A O 1
ATOM 1729 N N . ARG A 1 234 ? -4.630 -12.656 -3.898 1.00 98.81 234 ARG A N 1
ATOM 1730 C CA . ARG A 1 234 ? -5.588 -13.495 -3.177 1.00 98.81 234 ARG A CA 1
ATOM 1731 C C . ARG A 1 234 ? -5.975 -12.871 -1.843 1.00 98.81 234 ARG A C 1
ATOM 1733 O O . ARG A 1 234 ? -5.101 -12.571 -1.038 1.00 98.81 234 ARG A O 1
ATOM 1740 N N . ALA A 1 235 ? -7.271 -12.753 -1.582 1.00 98.75 235 ALA A N 1
ATOM 1741 C CA . ALA A 1 235 ? -7.800 -12.445 -0.259 1.00 98.75 235 ALA A CA 1
ATOM 1742 C C . ALA A 1 235 ? -8.381 -13.718 0.371 1.00 98.75 235 ALA A C 1
ATOM 1744 O O . ALA A 1 235 ? -9.052 -14.493 -0.316 1.00 98.75 235 ALA A O 1
ATOM 1745 N N . LYS A 1 236 ? -8.067 -13.988 1.642 1.00 98.25 236 LYS A N 1
ATOM 1746 C CA . LYS A 1 236 ? -8.484 -15.219 2.340 1.00 98.25 236 LYS A CA 1
ATOM 1747 C C . LYS A 1 236 ? -8.397 -15.088 3.860 1.00 98.25 236 LYS A C 1
ATOM 1749 O O . LYS A 1 236 ? -7.669 -14.241 4.359 1.00 98.25 236 LYS A O 1
ATOM 1754 N N . SER A 1 237 ? -9.027 -16.007 4.587 1.00 97.75 237 SER A N 1
ATOM 1755 C CA . SER A 1 237 ? -8.741 -16.224 6.012 1.00 97.75 237 SER A CA 1
ATOM 1756 C C . SER A 1 237 ? -7.375 -16.899 6.183 1.00 97.75 237 SER A C 1
ATOM 1758 O O . SER A 1 237 ? -7.071 -17.891 5.501 1.00 97.75 237 SER A O 1
ATOM 1760 N N . CYS A 1 238 ? -6.550 -16.391 7.094 1.00 94.81 238 CYS A N 1
ATOM 1761 C CA . CYS A 1 238 ? -5.180 -16.868 7.316 1.00 94.81 238 CYS A CA 1
ATOM 1762 C C . CYS A 1 238 ? -4.944 -17.482 8.702 1.00 94.81 238 CYS A C 1
ATOM 1764 O O . CYS A 1 238 ? -3.978 -18.224 8.886 1.00 94.81 238 CYS A O 1
ATOM 1766 N N . GLY A 1 239 ? -5.804 -17.185 9.673 1.00 92.44 239 GLY A N 1
ATOM 1767 C CA . GLY A 1 239 ? -5.591 -17.420 11.097 1.00 92.44 239 GLY A CA 1
ATOM 1768 C C . GLY A 1 239 ? -4.625 -16.425 11.752 1.00 92.44 239 GLY A C 1
ATOM 1769 O O . GLY A 1 239 ? -4.152 -16.697 12.855 1.00 92.44 239 GLY A O 1
ATOM 1770 N N . ALA A 1 240 ? -4.285 -15.317 11.081 1.00 90.19 240 ALA A N 1
ATOM 1771 C CA . ALA A 1 240 ? -3.351 -14.303 11.573 1.00 90.19 240 ALA A CA 1
ATOM 1772 C C . ALA A 1 240 ? -3.591 -12.932 10.915 1.00 90.19 240 ALA A C 1
ATOM 1774 O O . ALA A 1 240 ? -3.898 -12.857 9.728 1.00 90.19 240 ALA A O 1
ATOM 1775 N N . VAL A 1 241 ? -3.373 -11.857 11.679 1.00 91.31 241 VAL A N 1
ATOM 1776 C CA . VAL A 1 241 ? -3.445 -10.455 11.228 1.00 91.31 241 VAL A CA 1
ATOM 1777 C C . VAL A 1 241 ? -2.188 -10.121 10.416 1.00 91.31 241 VAL A C 1
ATOM 1779 O O . VAL A 1 241 ? -1.184 -9.690 10.978 1.00 91.31 241 VAL A O 1
ATOM 1782 N N . THR A 1 242 ? -2.190 -10.411 9.112 1.00 91.38 242 THR A N 1
ATOM 1783 C CA . THR A 1 242 ? -0.991 -10.263 8.267 1.00 91.38 242 THR A CA 1
ATOM 1784 C C . THR A 1 242 ? -1.311 -10.091 6.776 1.00 91.38 242 THR A C 1
ATOM 1786 O O . THR A 1 242 ? -2.448 -10.223 6.326 1.00 91.38 242 THR A O 1
ATOM 1789 N N . SER A 1 243 ? -0.283 -9.794 5.990 1.00 95.25 243 SER A N 1
ATOM 1790 C CA . SER A 1 243 ? -0.250 -9.972 4.538 1.00 9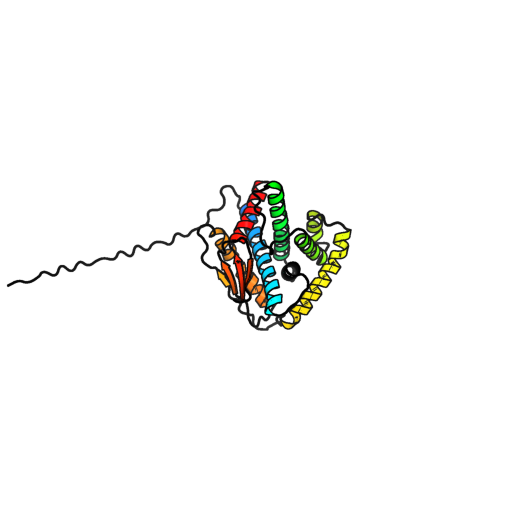5.25 243 SER A CA 1
ATOM 1791 C C . SER A 1 243 ? 1.087 -10.612 4.171 1.00 95.25 243 SER A C 1
ATOM 1793 O O . SER A 1 243 ? 2.047 -10.537 4.934 1.00 95.25 243 SER A O 1
ATOM 1795 N N . SER A 1 244 ? 1.168 -11.279 3.024 1.00 95.56 244 SER A N 1
ATOM 1796 C CA . SER A 1 244 ? 2.416 -11.935 2.625 1.00 95.56 244 SER A CA 1
ATOM 1797 C C . SER A 1 244 ? 2.539 -12.092 1.122 1.00 95.56 244 SER A C 1
ATOM 1799 O O . SER A 1 244 ? 1.547 -12.243 0.415 1.00 95.56 244 SER A O 1
ATOM 1801 N N . TYR A 1 245 ? 3.772 -12.122 0.639 1.00 96.75 245 TYR A N 1
ATOM 1802 C CA . TYR A 1 245 ? 4.102 -12.696 -0.653 1.00 96.75 245 TYR A CA 1
ATOM 1803 C C . TYR A 1 245 ? 4.608 -14.139 -0.470 1.00 96.75 245 TYR A C 1
ATOM 1805 O O . TYR A 1 245 ? 5.557 -14.386 0.272 1.00 96.75 245 TYR A O 1
ATOM 1813 N N . ASP A 1 246 ? 3.969 -15.103 -1.141 1.00 95.56 246 ASP A N 1
ATOM 1814 C CA . ASP A 1 246 ? 4.387 -16.508 -1.196 1.00 95.56 246 ASP A CA 1
ATOM 1815 C C . ASP A 1 246 ? 5.211 -16.756 -2.476 1.00 95.56 246 ASP A C 1
ATOM 1817 O O . ASP A 1 246 ? 4.636 -16.894 -3.569 1.00 95.56 246 ASP A O 1
ATOM 1821 N N . PRO A 1 247 ? 6.550 -16.875 -2.381 1.00 94.44 247 PRO A N 1
ATOM 1822 C CA . PRO A 1 247 ? 7.398 -17.081 -3.550 1.00 94.44 247 PRO A CA 1
ATOM 1823 C C . PRO A 1 247 ? 7.198 -18.448 -4.210 1.00 94.44 247 PRO A C 1
ATOM 1825 O O . PRO A 1 247 ? 7.415 -18.572 -5.418 1.00 94.44 247 PRO A O 1
ATOM 1828 N N . ALA A 1 248 ? 6.772 -19.472 -3.462 1.00 95.38 248 ALA A N 1
ATOM 1829 C CA . ALA A 1 248 ? 6.583 -20.820 -3.990 1.00 95.38 248 ALA A CA 1
ATOM 1830 C C . ALA A 1 248 ? 5.329 -20.912 -4.867 1.00 95.38 248 ALA A C 1
ATOM 1832 O O . ALA A 1 248 ? 5.348 -21.590 -5.897 1.00 95.38 248 ALA A O 1
ATOM 1833 N N . ARG A 1 249 ? 4.251 -20.219 -4.479 1.00 97.00 249 ARG A N 1
ATOM 1834 C CA . ARG A 1 249 ? 2.991 -20.177 -5.241 1.00 97.00 249 ARG A CA 1
ATOM 1835 C C . ARG A 1 249 ? 2.885 -18.990 -6.199 1.00 97.00 249 ARG A C 1
ATOM 1837 O O . ARG A 1 249 ? 2.039 -19.026 -7.086 1.00 97.00 249 ARG A O 1
ATOM 1844 N N . ASN A 1 250 ? 3.760 -17.992 -6.063 1.00 97.44 250 ASN A N 1
ATOM 1845 C CA . ASN A 1 250 ? 3.648 -16.698 -6.739 1.00 97.44 250 ASN A CA 1
ATOM 1846 C C . ASN A 1 250 ? 2.313 -16.007 -6.421 1.00 97.44 250 ASN A C 1
ATOM 1848 O O . ASN A 1 250 ? 1.565 -15.620 -7.322 1.00 97.44 250 ASN A O 1
ATOM 1852 N N . GLU A 1 251 ? 1.994 -15.907 -5.133 1.00 98.19 251 GLU A N 1
ATOM 1853 C CA . GLU A 1 251 ? 0.756 -15.288 -4.659 1.00 98.19 251 GLU A CA 1
ATOM 1854 C C . GLU A 1 251 ? 1.076 -14.119 -3.733 1.00 98.19 251 GLU A C 1
ATOM 1856 O O . GLU A 1 251 ? 1.910 -14.242 -2.842 1.00 98.19 251 GLU A O 1
ATOM 1861 N N . ILE A 1 252 ? 0.400 -12.992 -3.933 1.00 98.62 252 ILE A N 1
ATOM 1862 C CA . ILE A 1 252 ? 0.334 -11.914 -2.949 1.00 98.62 252 ILE A CA 1
ATOM 1863 C C . ILE A 1 252 ? -0.979 -12.104 -2.197 1.00 98.62 252 ILE A C 1
ATOM 1865 O O . ILE A 1 252 ? -2.057 -12.079 -2.794 1.00 98.62 252 ILE A O 1
ATOM 1869 N N . VAL A 1 253 ? -0.871 -12.337 -0.896 1.00 98.56 253 VAL A N 1
ATOM 1870 C CA . VAL A 1 253 ? -1.970 -12.709 -0.014 1.00 98.56 253 VAL A CA 1
ATOM 1871 C C . VAL A 1 253 ? -2.288 -11.561 0.935 1.00 98.56 253 VAL A C 1
ATOM 1873 O O . VAL A 1 253 ? -1.420 -11.105 1.681 1.00 98.56 253 VAL A O 1
ATOM 1876 N N . LEU A 1 254 ? -3.553 -11.151 0.944 1.00 98.50 254 LEU A N 1
ATOM 1877 C CA . LEU A 1 254 ? -4.140 -10.278 1.954 1.00 98.50 254 LEU A CA 1
ATOM 1878 C C . LEU A 1 254 ? -5.049 -11.111 2.865 1.00 98.50 254 LEU A C 1
ATOM 1880 O O . LEU A 1 254 ? -5.963 -11.783 2.383 1.00 98.50 254 LEU A O 1
ATOM 1884 N N . CYS A 1 255 ? -4.797 -11.084 4.171 1.00 97.56 255 CYS A N 1
ATOM 1885 C CA . CYS A 1 255 ? -5.624 -11.809 5.127 1.00 97.56 255 CYS A CA 1
ATOM 1886 C C . CYS A 1 255 ? -6.815 -10.951 5.558 1.00 97.56 255 CYS A C 1
ATOM 1888 O O . CYS A 1 255 ? -6.630 -9.774 5.875 1.00 97.56 255 CYS A O 1
ATOM 1890 N N . TYR A 1 256 ? -8.023 -11.521 5.597 1.00 97.94 256 TYR A N 1
ATOM 1891 C CA . TYR A 1 256 ? -9.216 -10.790 6.048 1.00 97.94 256 TYR A CA 1
ATOM 1892 C C . TYR A 1 256 ? -9.039 -10.247 7.471 1.00 97.94 256 TYR A C 1
ATOM 1894 O O . TYR A 1 256 ? -9.462 -9.134 7.766 1.00 97.94 256 TYR A O 1
ATOM 1902 N N . GLU A 1 257 ? -8.303 -10.961 8.320 1.00 95.38 257 GLU A N 1
ATOM 1903 C CA . GLU A 1 257 ? -7.961 -10.544 9.677 1.00 95.38 257 GLU A CA 1
ATOM 1904 C C . GLU A 1 257 ? -7.179 -9.223 9.726 1.00 95.38 257 GLU A C 1
ATOM 1906 O O . GLU A 1 257 ? -7.328 -8.466 10.682 1.00 95.38 257 GLU A O 1
ATOM 1911 N N . LEU A 1 258 ? -6.368 -8.910 8.704 1.00 95.00 258 LEU A N 1
ATOM 1912 C CA . LEU A 1 258 ? -5.682 -7.617 8.618 1.00 95.00 258 LEU A CA 1
ATOM 1913 C C . LEU A 1 258 ? -6.671 -6.479 8.344 1.00 95.00 258 LEU A C 1
ATOM 1915 O O . LEU A 1 258 ? -6.563 -5.413 8.944 1.00 95.00 258 LEU A O 1
ATOM 1919 N N . SER A 1 259 ? -7.655 -6.702 7.474 1.00 96.75 259 SER A N 1
ATOM 1920 C CA . SER A 1 259 ? -8.730 -5.736 7.227 1.00 96.75 259 SER A CA 1
ATOM 1921 C C . SER A 1 259 ? -9.616 -5.545 8.459 1.00 96.75 259 SER A C 1
ATOM 1923 O O . SER A 1 259 ? -9.910 -4.405 8.811 1.00 96.75 259 SER A O 1
ATOM 1925 N N . GLY A 1 260 ? -9.969 -6.630 9.152 1.00 94.56 260 GLY A N 1
ATOM 1926 C CA . GLY A 1 260 ? -10.747 -6.572 10.392 1.00 94.56 260 GLY A CA 1
ATOM 1927 C C . GLY A 1 260 ? -10.003 -5.827 11.499 1.00 94.56 260 GLY A C 1
ATOM 1928 O O . GLY A 1 260 ? -10.570 -4.967 12.163 1.00 94.56 260 GLY A O 1
ATOM 1929 N N . TYR A 1 261 ? -8.696 -6.061 11.629 1.00 91.94 261 TYR A N 1
ATOM 1930 C CA . TYR A 1 261 ? -7.850 -5.310 12.554 1.00 91.94 261 TYR A CA 1
ATOM 1931 C C . TYR A 1 261 ? -7.849 -3.801 12.262 1.00 91.94 261 TYR A C 1
ATOM 1933 O O . TYR A 1 261 ? -8.040 -3.004 13.178 1.00 91.94 261 TYR A O 1
ATOM 1941 N N . HIS A 1 262 ? -7.690 -3.388 10.999 1.00 94.31 262 HIS A N 1
ATOM 1942 C CA . HIS A 1 262 ? -7.767 -1.967 10.641 1.00 94.31 262 HIS A CA 1
ATOM 1943 C C . HIS A 1 262 ? -9.152 -1.373 10.917 1.00 94.31 262 HIS A C 1
ATOM 1945 O O . HIS A 1 262 ? -9.229 -0.247 11.406 1.00 94.31 262 HIS A O 1
ATOM 1951 N N . ALA A 1 263 ? -10.228 -2.133 10.684 1.00 94.19 263 ALA A N 1
ATOM 1952 C CA . ALA A 1 263 ? -11.578 -1.715 11.048 1.00 94.19 263 ALA A CA 1
ATOM 1953 C C . ALA A 1 263 ? -11.698 -1.490 12.567 1.00 94.19 263 ALA A C 1
ATOM 1955 O O . ALA A 1 263 ? -12.200 -0.457 13.002 1.00 94.19 263 ALA A O 1
ATOM 1956 N N . GLU A 1 264 ? -11.180 -2.406 13.389 1.00 90.94 264 GLU A N 1
ATOM 1957 C CA . GLU A 1 264 ? -11.181 -2.257 14.848 1.00 90.94 264 GLU A CA 1
ATOM 1958 C C . GLU A 1 264 ? -10.397 -1.027 15.325 1.00 90.94 264 GLU A C 1
ATOM 1960 O O . GLU A 1 264 ? -10.846 -0.349 16.255 1.00 90.94 264 GLU A O 1
ATOM 1965 N N . LEU A 1 265 ? -9.248 -0.725 14.705 1.00 89.69 265 LEU A N 1
ATOM 1966 C CA . LEU A 1 265 ? -8.452 0.461 15.033 1.00 89.69 265 LEU A CA 1
ATOM 1967 C C . LEU A 1 265 ? -9.263 1.744 14.845 1.00 89.69 265 LEU A C 1
ATOM 1969 O O . LEU A 1 265 ? -9.382 2.542 15.777 1.00 89.69 265 LEU A O 1
ATOM 1973 N N . ILE A 1 266 ? -9.836 1.926 13.656 1.00 92.25 266 ILE A N 1
ATOM 1974 C CA . ILE A 1 266 ? -10.530 3.166 13.307 1.00 92.25 266 ILE A CA 1
ATOM 1975 C C . ILE A 1 266 ? -11.882 3.290 14.016 1.00 92.25 266 ILE A C 1
ATOM 1977 O O . ILE A 1 266 ? -12.234 4.374 14.470 1.00 92.25 266 ILE A O 1
ATOM 1981 N N . VAL A 1 267 ? -12.604 2.183 14.237 1.00 91.25 267 VAL A N 1
ATOM 1982 C CA . VAL A 1 267 ? -13.838 2.187 15.043 1.00 91.25 267 VAL A CA 1
ATOM 1983 C C . VAL A 1 267 ? -13.569 2.693 16.461 1.00 91.25 267 VAL A C 1
ATOM 1985 O O . VAL A 1 267 ? -14.353 3.482 16.990 1.00 91.25 267 VAL A O 1
ATOM 1988 N N . ARG A 1 268 ? -12.473 2.256 17.092 1.00 88.38 268 ARG A N 1
ATOM 1989 C CA . ARG A 1 268 ? -12.108 2.712 18.441 1.00 88.38 268 ARG A CA 1
ATOM 1990 C C . ARG A 1 268 ? -11.734 4.186 18.465 1.00 88.38 268 ARG A C 1
ATOM 1992 O O . ARG A 1 268 ? -12.094 4.867 19.421 1.00 88.38 268 ARG A O 1
ATOM 1999 N N . ASP A 1 269 ? -11.027 4.659 17.442 1.00 88.56 269 ASP A N 1
ATOM 2000 C CA . ASP A 1 269 ? -10.694 6.075 17.315 1.00 88.56 269 ASP A CA 1
ATOM 2001 C C . ASP A 1 269 ? -11.959 6.931 17.169 1.00 88.56 269 ASP A C 1
ATOM 2003 O O . ASP A 1 269 ? -12.157 7.856 17.951 1.00 88.56 269 ASP A O 1
ATOM 2007 N N . ILE A 1 270 ? -12.876 6.553 16.270 1.00 90.31 270 ILE A N 1
ATOM 2008 C CA . ILE A 1 270 ? -14.176 7.218 16.085 1.00 90.31 270 ILE A CA 1
ATOM 2009 C C . ILE A 1 270 ? -14.951 7.295 17.408 1.00 90.31 270 ILE A C 1
ATOM 2011 O O . ILE A 1 270 ? -15.450 8.354 17.774 1.00 90.31 270 ILE A O 1
ATOM 2015 N N . GLN A 1 271 ? -15.006 6.197 18.167 1.00 87.31 271 GLN A N 1
ATOM 2016 C CA . GLN A 1 271 ? -15.703 6.143 19.459 1.00 87.31 271 GLN A CA 1
ATOM 2017 C C . GLN A 1 271 ? -15.055 6.992 20.563 1.00 87.31 271 GLN A C 1
ATOM 2019 O O . GLN A 1 271 ? -15.700 7.251 21.582 1.00 87.31 271 GLN A O 1
ATOM 2024 N N . ALA A 1 272 ? -13.787 7.375 20.406 1.00 85.56 272 ALA A N 1
ATOM 2025 C CA . ALA A 1 272 ? -13.048 8.178 21.375 1.00 85.56 272 ALA A CA 1
ATOM 2026 C C . ALA A 1 272 ? -13.140 9.696 21.117 1.00 85.56 272 ALA A C 1
ATOM 2028 O O . ALA A 1 272 ? -12.684 10.468 21.968 1.00 85.56 272 ALA A O 1
ATOM 2029 N N . ARG A 1 273 ? -13.697 10.114 19.972 1.00 84.75 273 ARG A N 1
ATOM 2030 C CA . ARG A 1 273 ? -13.909 11.521 19.585 1.00 84.75 273 ARG A CA 1
ATOM 2031 C C . ARG A 1 273 ? -15.146 12.118 20.266 1.00 84.75 273 ARG A C 1
ATOM 2033 O O . ARG A 1 273 ? -15.094 13.331 20.579 1.00 84.75 273 ARG A O 1
#

pLDDT: mean 85.8, std 17.32, range [37.88, 98.81]

Sequence (273 aa):
MFRPLVLAFALSVSAAQAATPKLEAEPPQGMSDAEMAEVVDFVVGNAVFALYHQAGHMMMERYGIEPAGGEQAADDFAVMTLLEPRSGAGDQTLVDAVDSWMLSNHLTASAGSDAIGLPDRHSVDADRANAIVCNMVGSNDKDFADIADAAALTPAARANCATSYQSKRSLWDNALKPMRRAAGAPLSVIPVVYDPPAANEVVELTILHDNKVLEEVATRLANDFTLPQPPTLRAKSCGAVTSSYDPARNEIVLCYELSGYHAELIVRDIQAR